Protein AF-A0A834EFK0-F1 (afdb_monomer_lite)

Radius of gyration: 33.63 Å; chains: 1; bounding box: 98×94×103 Å

InterPro domains:
  IPR022735 bMERB domain [PF12130] (159-287)
  IPR022735 bMERB domain [PS51848] (146-293)
  IPR022735 bMERB domain [SM01203] (153-289)

Foldseek 3Di:
DDDDDDDDDDDDDDPDDDDDDDDDPPDDPPPDDPVRVVVVVPPPPPPPPPDDDQPDPPPVLLVVLVVVVVVLPVPDDDDPPPPPPVVVVVVVVVVPDDDDDDPDPPPDPDPDDDPLVLVLLVLVQVVVVVNVSPVCSNVSNVVVVVVVVVVLVVLLVVLVVLLVVLVVVLVVLVVVLVVLVVVCVVPVVDDPVVVVVSVVVVVVSVVVNVVSVVVNVVSVLVVLVSVLVVLLSVLSSLLSVLVSDDPVPDDPVSVVVNVVSVVVNVVSVVVNVVSVVVVVVVVVVCVVVPPDD

Sequence (293 aa):
MNMPSSPLTPTAPLEGASPIPVPKPARQLIRLSSPERQRLSSLNLTPDSETEPPPKPPRSCSALARQALEASFVGWGVPTQSSEVLMAMEKEEERGSSSSSEEEEEEEEDVALDSDMEQALLTWAKKSGTMDKYPTWKRTLLRHAREAEMKRFCKAQAIQRRLNEIEAALRELEAEGMKLELALRNQSSSPEQQKALWLEQLLHLVQKKNSLVAEEAELNITVQELSLQEKQLQLDQELRSYMNRSETQKTVADQQAEDQILRELVNVVNQRDALIRFQEERRLSELASGPGA

Secondary structure (DSSP, 8-state):
-----------------PPP-----S-------HHHHHHHHH---PPPTT-PPPPPPPHHHHHHHHHHHHTTTTTS------TTTHHHHHHHHTTT---------------PPPHHHHHHHHHHHHHTSSGGG-THHHHHHHHHHHHHHHHHHHHHHHHHHHHHHHHHHHHHHHHHHHHHHHHHHHTTT--HHHHHHHHHHHHHHHHHHHHHHHHHHHHHHHHHHHHHHHHHHHHHHHHHHHHTS-GGG--HHHHHHHHHHHHHHHHHHHHHHHHHHHHHHHHHHHHHTSS--

Organism: NCBI:txid89673

pLDDT: mean 72.42, std 22.35, range [26.44, 98.62]

Structure (mmCIF, N/CA/C/O backbone):
data_AF-A0A834EFK0-F1
#
_entry.id   AF-A0A834EFK0-F1
#
loop_
_atom_site.group_PDB
_atom_site.id
_atom_site.type_symbol
_atom_site.label_atom_id
_atom_site.label_alt_id
_atom_site.label_comp_id
_atom_site.label_asym_id
_atom_site.label_entity_id
_atom_site.label_seq_id
_atom_site.pdbx_PDB_ins_code
_atom_site.Cartn_x
_atom_site.Cartn_y
_atom_site.Cartn_z
_atom_site.occupancy
_atom_site.B_iso_or_equiv
_atom_site.auth_seq_id
_atom_site.auth_comp_id
_atom_site.auth_asym_id
_atom_site.auth_atom_id
_atom_site.pdbx_PDB_model_num
ATOM 1 N N . MET A 1 1 ? 63.037 68.083 4.096 1.00 42.16 1 MET A N 1
ATOM 2 C CA . MET A 1 1 ? 62.625 67.530 5.402 1.00 42.16 1 MET A CA 1
ATOM 3 C C . MET A 1 1 ? 62.899 66.041 5.347 1.00 42.16 1 MET A C 1
ATOM 5 O O . MET A 1 1 ? 62.401 65.381 4.444 1.00 42.16 1 MET A O 1
ATOM 9 N N . ASN A 1 2 ? 63.812 65.585 6.202 1.00 38.81 2 ASN A N 1
ATOM 10 C CA . ASN A 1 2 ? 64.369 64.235 6.211 1.00 38.81 2 ASN A CA 1
ATOM 11 C C . ASN A 1 2 ? 63.325 63.196 6.629 1.00 38.81 2 ASN A C 1
ATOM 13 O O . ASN A 1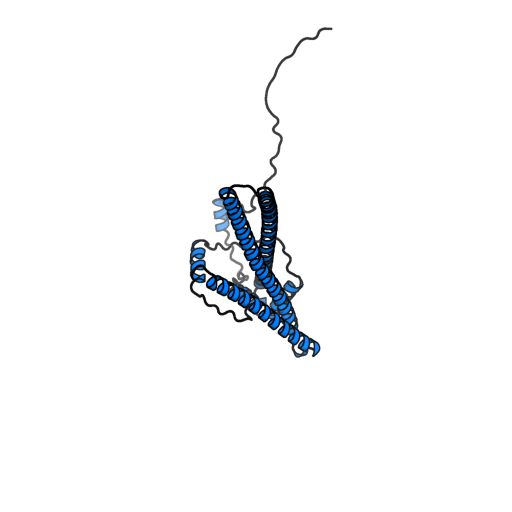 2 ? 62.571 63.432 7.567 1.00 38.81 2 ASN A O 1
ATOM 17 N N . MET A 1 3 ? 63.373 62.029 5.995 1.00 49.38 3 MET A N 1
ATOM 18 C CA . MET A 1 3 ? 62.860 60.777 6.547 1.00 49.38 3 MET A CA 1
ATOM 19 C C . MET A 1 3 ? 64.041 59.830 6.751 1.00 49.38 3 MET A C 1
ATOM 21 O O . MET A 1 3 ? 64.907 59.755 5.875 1.00 49.38 3 MET A O 1
ATOM 25 N N . PRO A 1 4 ? 64.057 59.084 7.864 1.00 52.78 4 PRO A N 1
ATOM 26 C CA . PRO A 1 4 ? 64.696 57.779 7.884 1.00 52.78 4 PRO A CA 1
ATOM 27 C C . PRO A 1 4 ? 63.801 56.673 8.478 1.00 52.78 4 PRO A C 1
ATOM 29 O O . PRO A 1 4 ? 63.155 56.838 9.506 1.00 52.78 4 PRO A O 1
ATOM 32 N N . SER A 1 5 ? 63.812 55.558 7.748 1.00 36.84 5 SER A N 1
ATOM 33 C CA . SER A 1 5 ? 63.834 54.129 8.099 1.00 36.84 5 SER A CA 1
ATOM 34 C C . SER A 1 5 ? 63.429 53.596 9.493 1.00 36.84 5 SER A C 1
ATOM 36 O O . SER A 1 5 ? 63.916 54.037 10.528 1.00 36.84 5 SER A O 1
ATOM 38 N N . SER A 1 6 ? 62.645 52.507 9.416 1.00 40.41 6 SER A N 1
ATOM 39 C CA . SER A 1 6 ? 62.357 51.347 10.307 1.00 40.41 6 SER A CA 1
ATOM 40 C C . SER A 1 6 ? 63.549 50.839 11.170 1.00 40.41 6 SER A C 1
ATOM 42 O O . SER A 1 6 ? 64.668 51.203 10.801 1.00 40.41 6 SER A O 1
ATOM 44 N N . PRO A 1 7 ? 63.426 49.940 12.207 1.00 50.84 7 PRO A N 1
ATOM 45 C CA . PRO A 1 7 ? 62.711 48.629 12.167 1.00 50.84 7 PRO A CA 1
ATOM 46 C C . PRO A 1 7 ? 62.194 47.996 13.508 1.00 50.84 7 PRO A C 1
ATOM 48 O O . PRO A 1 7 ? 62.485 48.482 14.594 1.00 50.84 7 PRO A O 1
ATOM 51 N N . LEU A 1 8 ? 61.473 46.857 13.397 1.00 33.44 8 LEU A N 1
ATOM 52 C CA . LEU A 1 8 ? 61.591 45.573 14.153 1.00 33.44 8 LEU A CA 1
ATOM 53 C C . LEU A 1 8 ? 60.248 44.888 14.529 1.00 33.44 8 LEU A C 1
ATOM 55 O O . LEU A 1 8 ? 59.447 45.385 15.312 1.00 33.44 8 LEU A O 1
ATOM 59 N N . THR A 1 9 ? 60.074 43.695 13.951 1.00 36.75 9 THR A N 1
ATOM 60 C CA . THR A 1 9 ? 59.252 42.509 14.308 1.00 36.75 9 THR A CA 1
ATOM 61 C C . THR A 1 9 ? 59.705 41.875 15.656 1.00 36.75 9 THR A C 1
ATOM 63 O O . THR A 1 9 ? 60.735 42.331 16.153 1.00 36.75 9 THR A O 1
ATOM 66 N N . PRO A 1 10 ? 59.113 40.784 16.232 1.00 43.38 10 PRO A N 1
ATOM 67 C CA . PRO A 1 10 ? 57.992 39.917 15.801 1.00 43.38 10 PRO A CA 1
ATOM 68 C C . PRO A 1 10 ? 57.028 39.438 16.942 1.00 43.38 10 PRO A C 1
ATOM 70 O O . PRO A 1 10 ? 57.224 39.723 18.118 1.00 43.38 10 PRO A O 1
ATOM 73 N N . THR A 1 11 ? 56.060 38.587 16.564 1.00 29.73 11 THR A N 1
ATOM 74 C CA . THR A 1 11 ? 55.589 37.401 17.327 1.00 29.73 11 THR A CA 1
ATOM 75 C C . THR A 1 11 ? 54.204 37.436 18.002 1.00 29.73 11 THR A C 1
ATOM 77 O O . THR A 1 11 ? 53.990 38.066 19.029 1.00 29.73 11 THR A O 1
ATOM 80 N N . ALA A 1 12 ? 53.368 36.543 17.453 1.00 38.62 12 ALA A N 1
ATOM 81 C CA . ALA A 1 12 ? 52.316 35.706 18.046 1.00 38.62 12 ALA A CA 1
ATOM 82 C C . ALA A 1 12 ? 50.830 36.115 17.916 1.00 38.62 12 ALA A C 1
ATOM 84 O O . ALA A 1 12 ? 50.492 37.296 17.960 1.00 38.62 12 ALA A O 1
ATOM 85 N N . PRO A 1 13 ? 49.945 35.113 17.704 1.00 39.06 13 PRO A N 1
ATOM 86 C CA . PRO A 1 13 ? 48.619 35.281 17.119 1.00 39.06 13 PRO A CA 1
ATOM 87 C C . PRO A 1 13 ? 47.532 35.464 18.184 1.00 39.06 13 PRO A C 1
ATOM 89 O O . PRO A 1 13 ? 47.539 34.808 19.223 1.00 39.06 13 PRO A O 1
ATOM 92 N N . LEU A 1 14 ? 46.548 36.304 17.872 1.00 38.22 14 LEU A N 1
ATOM 93 C CA . LEU A 1 14 ? 45.261 36.345 18.560 1.00 38.22 14 LEU A CA 1
ATOM 94 C C . LEU A 1 14 ? 44.408 35.157 18.089 1.00 38.22 14 LEU A C 1
ATOM 96 O O . LEU A 1 14 ? 43.702 35.259 17.089 1.00 38.22 14 LEU A O 1
ATOM 100 N N . GLU A 1 15 ? 44.462 34.037 18.809 1.00 37.03 15 GLU A N 1
ATOM 101 C CA . GLU A 1 15 ? 43.364 33.065 18.800 1.00 37.03 15 GLU A CA 1
ATOM 102 C C . GLU A 1 15 ? 42.279 33.550 19.764 1.00 37.03 15 GLU A C 1
ATOM 104 O O . GLU A 1 15 ? 42.350 33.378 20.979 1.00 37.03 15 GLU A O 1
ATOM 109 N N . GLY A 1 16 ? 41.272 34.206 19.197 1.00 39.97 16 GLY A N 1
ATOM 110 C CA . GLY A 1 16 ? 39.998 34.474 19.842 1.00 39.97 16 GLY A CA 1
ATOM 111 C C . GLY A 1 16 ? 38.902 33.772 19.057 1.00 39.97 16 GLY A C 1
ATOM 112 O O . GLY A 1 16 ? 38.380 34.334 18.101 1.00 39.97 16 GLY A O 1
ATOM 113 N N . ALA A 1 17 ? 38.557 32.552 19.455 1.00 36.62 17 ALA A N 1
ATOM 114 C CA . ALA A 1 17 ? 37.297 31.919 19.086 1.00 36.62 17 ALA A CA 1
ATOM 115 C C . ALA A 1 17 ? 36.937 30.888 20.159 1.00 36.62 17 ALA A C 1
ATOM 117 O O . ALA A 1 17 ? 37.474 29.784 20.212 1.00 36.62 17 ALA A O 1
ATOM 118 N N . SER A 1 18 ? 36.043 31.293 21.055 1.00 43.19 18 SER A N 1
ATOM 119 C CA . SER A 1 18 ? 35.401 30.439 22.048 1.00 43.19 18 SER A CA 1
ATOM 120 C C . SER A 1 18 ? 34.777 29.200 21.387 1.00 43.19 18 SER A C 1
ATOM 122 O O . SER A 1 18 ? 33.991 29.362 20.450 1.00 43.19 18 SER A O 1
ATOM 124 N N . PRO A 1 19 ? 35.034 27.974 21.876 1.00 43.16 19 PRO A N 1
ATOM 125 C CA . PRO A 1 19 ? 34.265 26.815 21.457 1.00 43.16 19 PRO A CA 1
ATOM 126 C C . PRO A 1 19 ? 32.870 26.874 22.086 1.00 43.16 19 PRO A C 1
ATOM 128 O O . PRO A 1 19 ? 32.713 26.990 23.303 1.00 43.16 19 PRO A O 1
ATOM 131 N N . ILE A 1 20 ? 31.863 26.784 21.225 1.00 45.47 20 ILE A N 1
ATOM 132 C CA . ILE A 1 20 ? 30.452 26.559 21.543 1.00 45.47 20 ILE A CA 1
ATOM 133 C C . ILE A 1 20 ? 30.342 25.358 22.508 1.00 45.47 20 ILE A C 1
ATOM 135 O O . ILE A 1 20 ? 30.935 24.313 22.22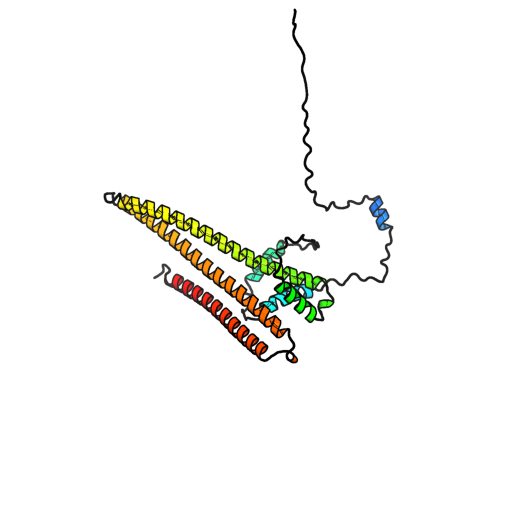3 1.00 45.47 20 ILE A O 1
ATOM 139 N N . PRO A 1 21 ? 29.616 25.449 23.642 1.00 43.06 21 PRO A N 1
ATOM 140 C CA . PRO A 1 21 ? 29.449 24.307 24.530 1.00 43.06 21 PRO A CA 1
ATOM 141 C C . PRO A 1 21 ? 28.550 23.268 23.854 1.00 43.06 21 PRO A C 1
ATOM 143 O O . PRO A 1 21 ? 27.357 23.489 23.666 1.00 43.06 21 PRO A O 1
ATOM 146 N N . VAL A 1 22 ? 29.129 22.124 23.503 1.00 47.50 22 VAL A N 1
ATOM 147 C CA . VAL A 1 22 ? 28.384 20.910 23.153 1.00 47.50 22 VAL A CA 1
ATOM 148 C C . VAL A 1 22 ? 27.582 20.481 24.395 1.00 47.50 22 VAL A C 1
ATOM 150 O O . VAL A 1 22 ? 28.174 20.436 25.484 1.00 47.50 22 VAL A O 1
ATOM 153 N N . PRO A 1 23 ? 26.273 20.177 24.296 1.00 47.94 23 PRO A N 1
ATOM 154 C CA . PRO A 1 23 ? 25.509 19.674 25.432 1.00 47.94 23 PRO A CA 1
ATOM 155 C C . PRO A 1 23 ? 26.114 18.337 25.871 1.00 47.94 23 PRO A C 1
ATOM 157 O O . PRO A 1 23 ? 26.105 17.350 25.138 1.00 47.94 23 PRO A O 1
ATOM 160 N N . LYS A 1 24 ? 26.725 18.322 27.059 1.00 55.16 24 LYS A N 1
ATOM 161 C CA . LYS A 1 24 ? 27.245 17.092 27.663 1.00 55.16 24 LYS A CA 1
ATOM 162 C C . LYS A 1 24 ? 26.051 16.232 28.087 1.00 55.16 24 LYS A C 1
ATOM 164 O O . LYS A 1 24 ? 25.105 16.794 28.641 1.00 55.16 24 LYS A O 1
ATOM 169 N N . PRO A 1 25 ? 26.096 14.901 27.905 1.00 47.31 25 PRO A N 1
ATOM 170 C CA . PRO A 1 25 ? 25.049 14.024 28.413 1.00 47.31 25 PRO A CA 1
ATOM 171 C C . PRO A 1 25 ? 24.912 14.250 29.924 1.00 47.31 25 PRO A C 1
ATOM 173 O O . PRO A 1 25 ? 25.898 14.194 30.663 1.00 47.31 25 PRO A O 1
ATOM 176 N N . ALA A 1 26 ? 23.694 14.549 30.378 1.00 54.41 26 ALA A N 1
ATOM 177 C CA . ALA A 1 26 ? 23.369 14.989 31.739 1.00 54.41 26 ALA A CA 1
ATOM 178 C C . ALA A 1 26 ? 23.504 13.888 32.813 1.00 54.41 26 ALA A C 1
ATOM 180 O O . ALA A 1 26 ? 22.918 13.978 33.888 1.00 54.41 26 ALA A O 1
ATOM 181 N N . ARG A 1 27 ? 24.283 12.838 32.549 1.00 60.72 27 ARG A N 1
ATOM 182 C CA . ARG A 1 27 ? 24.484 11.712 33.462 1.00 60.72 27 ARG A CA 1
ATOM 183 C C . ARG A 1 27 ? 25.974 11.499 33.691 1.00 60.72 27 ARG A C 1
ATOM 185 O O . ARG A 1 27 ? 26.595 10.595 33.144 1.00 60.72 27 ARG A O 1
ATOM 192 N N . GLN A 1 28 ? 26.569 12.363 34.511 1.00 65.50 28 GLN A N 1
ATOM 193 C CA . GLN A 1 28 ? 27.853 12.044 35.130 1.00 65.50 28 GLN A CA 1
ATOM 194 C C . GLN A 1 28 ? 27.594 11.067 36.276 1.00 65.50 28 GLN A C 1
ATOM 196 O O . GLN A 1 28 ? 26.825 11.374 37.186 1.00 65.50 28 GLN A O 1
ATOM 201 N N . LEU A 1 29 ? 28.235 9.895 36.244 1.00 58.12 29 LEU A N 1
ATOM 202 C CA . LEU A 1 29 ? 28.231 8.986 37.388 1.00 58.12 29 LEU A CA 1
ATOM 203 C C . LEU A 1 29 ? 28.730 9.750 38.622 1.00 58.12 29 LEU A C 1
ATOM 205 O O . LEU A 1 29 ? 29.868 10.226 38.642 1.00 58.12 29 LEU A O 1
ATOM 209 N N . ILE A 1 30 ? 27.893 9.842 39.657 1.00 72.56 30 ILE A N 1
ATOM 210 C CA . ILE A 1 30 ? 28.277 10.438 40.938 1.00 72.56 30 ILE A CA 1
ATOM 211 C C . ILE A 1 30 ? 29.337 9.529 41.568 1.00 72.56 30 ILE A C 1
ATOM 213 O O . ILE A 1 30 ? 29.042 8.509 42.192 1.00 72.56 30 ILE A O 1
ATOM 217 N N . ARG A 1 31 ? 30.610 9.879 41.377 1.00 80.12 31 ARG A N 1
ATOM 218 C CA . ARG A 1 31 ? 31.733 9.148 41.959 1.00 80.12 31 ARG A CA 1
ATOM 219 C C . ARG A 1 31 ? 31.965 9.640 43.382 1.00 80.12 31 ARG A C 1
ATOM 221 O O . ARG A 1 31 ? 32.755 10.547 43.612 1.00 80.12 31 ARG A O 1
ATOM 228 N N . LEU A 1 32 ? 31.299 9.002 44.337 1.00 77.00 32 LEU A N 1
ATOM 229 C CA . LEU A 1 32 ? 31.475 9.297 45.759 1.00 77.00 32 LEU A CA 1
ATOM 230 C C . LEU A 1 32 ? 32.906 8.971 46.214 1.00 77.00 32 LEU A C 1
ATOM 232 O O . LEU A 1 32 ? 33.435 7.880 45.960 1.00 77.00 32 LEU A O 1
ATOM 236 N N . SER A 1 33 ? 33.544 9.897 46.921 1.00 78.44 33 SER A N 1
ATOM 237 C CA . SER A 1 33 ? 34.837 9.663 47.571 1.00 78.44 33 SER A CA 1
ATOM 238 C C . SER A 1 33 ? 34.705 8.621 48.700 1.00 78.44 33 SER A C 1
ATOM 240 O O . SER A 1 33 ? 33.611 8.366 49.210 1.00 78.44 33 SER A O 1
ATOM 242 N N . SER A 1 34 ? 35.797 7.952 49.091 1.00 79.69 34 SER A N 1
ATOM 243 C CA . SER A 1 34 ? 35.775 6.993 50.214 1.00 79.69 34 SER A CA 1
ATOM 244 C C . SER A 1 34 ? 35.180 7.565 51.517 1.00 79.69 34 SER A C 1
ATOM 246 O O . SER A 1 34 ? 34.348 6.872 52.104 1.00 79.69 34 SER A O 1
ATOM 248 N N . PRO A 1 35 ? 35.471 8.813 51.950 1.00 78.31 35 PRO A N 1
ATOM 249 C CA . PRO A 1 35 ? 34.846 9.379 53.147 1.00 78.31 35 PRO A CA 1
ATOM 250 C C . PRO A 1 35 ? 33.371 9.762 52.954 1.00 78.31 35 PRO A C 1
ATOM 252 O O . PRO A 1 35 ? 32.629 9.828 53.930 1.00 78.31 35 PRO A O 1
ATOM 255 N N . GLU A 1 36 ? 32.907 10.036 51.732 1.00 76.31 36 GLU A N 1
ATOM 256 C CA . GLU A 1 36 ? 31.473 10.236 51.459 1.00 76.31 36 GLU A CA 1
ATOM 257 C C . GLU A 1 36 ? 30.708 8.921 51.525 1.00 76.31 36 GLU A C 1
ATOM 259 O O . GLU A 1 36 ? 29.659 8.864 52.157 1.00 76.31 36 GLU A O 1
ATOM 264 N N . ARG A 1 37 ? 31.266 7.841 50.966 1.00 77.75 37 ARG A N 1
ATOM 265 C CA . ARG A 1 37 ? 30.689 6.497 51.110 1.00 77.75 37 ARG A CA 1
ATOM 266 C C . ARG A 1 37 ? 30.581 6.078 52.568 1.00 77.75 37 ARG A C 1
ATOM 268 O O . ARG A 1 37 ? 29.556 5.538 52.962 1.00 77.75 37 ARG A O 1
ATOM 275 N N . GLN A 1 38 ? 31.599 6.381 53.371 1.00 76.06 38 GLN A N 1
ATOM 276 C CA . GLN A 1 38 ? 31.592 6.066 54.796 1.00 76.06 38 GLN A CA 1
ATOM 277 C C . GLN A 1 38 ? 30.524 6.873 55.554 1.00 76.06 38 GLN A C 1
ATOM 279 O O . GLN A 1 38 ? 29.774 6.306 56.347 1.00 76.06 38 GLN A O 1
ATOM 284 N N . ARG A 1 39 ? 30.376 8.168 55.238 1.00 78.69 39 ARG A N 1
ATOM 285 C CA . ARG A 1 39 ? 29.311 9.020 55.792 1.00 78.69 39 ARG A CA 1
ATOM 286 C C . ARG A 1 39 ? 27.916 8.529 55.406 1.00 78.69 39 ARG A C 1
ATOM 288 O O . ARG A 1 39 ? 27.063 8.406 56.278 1.00 78.69 39 ARG A O 1
ATOM 295 N N . LEU A 1 40 ? 27.702 8.164 54.144 1.00 71.12 40 LEU A N 1
ATOM 296 C CA . LEU A 1 40 ? 26.429 7.605 53.682 1.00 71.12 40 LEU A CA 1
ATOM 297 C C . LEU A 1 40 ? 26.139 6.236 54.310 1.00 71.12 40 LEU A C 1
ATOM 299 O O . LEU A 1 40 ? 25.002 5.973 54.673 1.00 71.12 40 LEU A O 1
ATOM 303 N N . SER A 1 41 ? 27.160 5.400 54.527 1.00 67.94 41 SER A N 1
ATOM 304 C CA . SER A 1 41 ? 26.996 4.111 55.216 1.00 67.94 41 SER A CA 1
ATOM 305 C C . SER A 1 41 ? 26.673 4.244 56.708 1.00 67.94 41 SER A C 1
ATOM 307 O O . SER A 1 41 ? 26.120 3.322 57.296 1.00 67.94 41 SER A O 1
ATOM 309 N N . SER A 1 42 ? 27.005 5.385 57.325 1.00 73.62 42 SER A N 1
ATOM 310 C CA . SER A 1 42 ? 26.653 5.684 58.720 1.00 73.62 42 SER A CA 1
ATOM 311 C C . SER A 1 42 ? 25.263 6.305 58.887 1.00 73.62 42 SER A C 1
ATOM 313 O O . SER A 1 42 ? 24.754 6.368 60.007 1.00 73.62 42 SER A O 1
ATOM 315 N N . LEU A 1 43 ? 24.629 6.743 57.791 1.00 64.25 43 LEU A N 1
ATOM 316 C CA . LEU A 1 43 ? 23.238 7.183 57.803 1.00 64.25 43 LEU A CA 1
ATOM 317 C C . LEU A 1 43 ? 22.338 5.945 57.818 1.00 64.25 43 LEU A C 1
ATOM 319 O O . LEU A 1 43 ? 22.007 5.383 56.778 1.00 64.25 43 LEU A O 1
ATOM 323 N N . ASN A 1 44 ? 21.924 5.525 59.012 1.00 57.53 44 ASN A N 1
ATOM 324 C CA . ASN A 1 44 ? 20.811 4.593 59.157 1.00 57.53 44 ASN A CA 1
ATOM 325 C C . ASN A 1 44 ? 19.518 5.340 58.822 1.00 57.53 44 ASN A C 1
ATOM 327 O O . ASN A 1 44 ? 18.831 5.849 59.704 1.00 57.53 44 ASN A O 1
ATOM 331 N N . LEU A 1 45 ? 19.209 5.437 57.530 1.00 58.12 45 LEU A N 1
ATOM 332 C CA . LEU A 1 45 ? 17.862 5.735 57.066 1.00 58.12 45 LEU A CA 1
ATOM 333 C C . LEU A 1 45 ? 17.028 4.492 57.371 1.00 58.12 45 LEU A C 1
ATOM 335 O O . LEU A 1 45 ? 16.910 3.597 56.539 1.00 58.12 45 LEU A O 1
ATOM 339 N N . THR A 1 46 ? 16.515 4.387 58.596 1.00 47.47 46 THR A N 1
ATOM 340 C CA . THR A 1 46 ? 15.390 3.493 58.866 1.00 47.47 46 THR A CA 1
ATOM 341 C C . THR A 1 46 ? 14.269 3.934 57.932 1.00 47.47 46 THR A C 1
ATOM 343 O O . THR A 1 46 ? 13.845 5.087 58.043 1.00 47.47 46 THR A O 1
ATOM 346 N N . PRO A 1 47 ? 13.826 3.089 56.985 1.00 49.31 47 PRO A N 1
ATOM 347 C CA . PRO A 1 47 ? 12.663 3.410 56.183 1.00 49.31 47 PRO A CA 1
ATOM 348 C C . PRO A 1 47 ? 11.510 3.593 57.161 1.00 49.31 47 PRO A C 1
ATOM 350 O O . PRO A 1 47 ? 11.206 2.680 57.936 1.00 49.31 47 PRO A O 1
ATOM 353 N N . ASP A 1 48 ? 10.927 4.786 57.180 1.00 38.00 48 ASP A N 1
ATOM 354 C CA . ASP A 1 48 ? 9.687 5.018 57.903 1.00 38.00 48 ASP A CA 1
ATOM 355 C C . ASP A 1 48 ? 8.697 3.952 57.423 1.00 38.00 48 ASP A C 1
ATOM 357 O O . ASP A 1 48 ? 8.493 3.769 56.220 1.00 38.00 48 ASP A O 1
ATOM 361 N N . SER A 1 49 ? 8.179 3.154 58.352 1.00 52.28 49 SER A N 1
ATOM 362 C CA . SER A 1 49 ? 7.556 1.853 58.069 1.00 52.28 49 SER A CA 1
ATOM 363 C C . SER A 1 49 ? 6.170 1.947 57.411 1.00 52.28 49 SER A C 1
ATOM 365 O O . SER A 1 49 ? 5.423 0.975 57.424 1.00 52.28 49 SER A O 1
ATOM 367 N N . GLU A 1 50 ? 5.818 3.094 56.826 1.00 51.03 50 GLU A N 1
ATOM 368 C CA . GLU A 1 50 ? 4.476 3.378 56.301 1.00 51.03 50 GLU A CA 1
ATOM 369 C C . GLU A 1 50 ? 4.412 3.718 54.806 1.00 51.03 50 GLU A C 1
ATOM 371 O O . GLU A 1 50 ? 3.362 4.120 54.312 1.00 51.03 50 GLU A O 1
ATOM 376 N N . THR A 1 51 ? 5.474 3.501 54.030 1.00 55.72 51 THR A N 1
ATOM 377 C CA . THR A 1 51 ? 5.354 3.555 52.561 1.00 55.72 51 THR A CA 1
ATOM 378 C C . THR A 1 51 ? 6.006 2.343 51.917 1.00 55.72 51 THR A C 1
ATOM 380 O O . THR A 1 51 ? 7.203 2.318 51.636 1.00 55.72 51 THR A O 1
ATOM 383 N N . GLU A 1 52 ? 5.194 1.307 51.679 1.00 47.16 52 GLU A N 1
ATOM 384 C CA . GLU A 1 52 ? 5.565 0.262 50.729 1.00 47.16 52 GLU A CA 1
ATOM 385 C C . GLU A 1 52 ? 5.873 0.913 49.368 1.00 47.16 52 GLU A C 1
ATOM 387 O O . GLU A 1 52 ? 5.074 1.724 48.884 1.00 47.16 52 GLU A O 1
ATOM 392 N N . PRO A 1 53 ? 7.002 0.571 48.718 1.00 52.38 53 PRO A N 1
ATOM 393 C CA . PRO A 1 53 ? 7.206 0.935 47.324 1.00 52.38 53 PRO A CA 1
ATOM 394 C C . PRO A 1 53 ? 6.042 0.358 46.505 1.00 52.38 53 PRO A C 1
ATOM 396 O O . PRO A 1 53 ? 5.665 -0.795 46.740 1.00 52.38 53 PRO A O 1
ATOM 399 N N . PRO A 1 54 ? 5.459 1.119 45.556 1.00 53.16 54 PRO A N 1
ATOM 400 C CA . PRO A 1 54 ? 4.329 0.632 44.782 1.00 53.16 54 PRO A CA 1
ATOM 401 C C . PRO A 1 54 ? 4.703 -0.714 44.150 1.00 53.16 54 PRO A C 1
ATOM 403 O O . PRO A 1 54 ? 5.808 -0.850 43.607 1.00 53.16 54 PRO A O 1
ATOM 406 N N . PRO A 1 55 ? 3.830 -1.731 44.249 1.00 58.19 55 PRO A N 1
ATOM 407 C CA . PRO A 1 55 ? 4.147 -3.061 43.767 1.00 58.19 55 PRO A CA 1
ATOM 408 C C . PRO A 1 55 ? 4.513 -2.971 42.291 1.00 58.19 55 PRO A C 1
ATOM 410 O O . PRO A 1 55 ? 3.777 -2.378 41.495 1.00 58.19 55 PRO A O 1
ATOM 413 N N . LYS A 1 56 ? 5.663 -3.557 41.928 1.00 54.12 56 LYS A N 1
ATOM 414 C CA . LYS A 1 56 ? 6.086 -3.657 40.529 1.00 54.12 56 LYS A CA 1
ATOM 415 C C . LYS A 1 56 ? 4.904 -4.204 39.728 1.00 54.12 56 LYS A C 1
ATOM 417 O O . LYS A 1 56 ? 4.360 -5.243 40.125 1.00 54.12 56 LYS A O 1
ATOM 422 N N . PRO A 1 57 ? 4.480 -3.527 38.647 1.00 55.47 57 PRO A N 1
ATOM 423 C CA . PRO A 1 57 ? 3.356 -4.008 37.870 1.00 55.47 57 PRO A CA 1
ATOM 424 C C . PRO A 1 57 ? 3.695 -5.427 37.400 1.00 55.47 57 PRO A C 1
ATOM 426 O O . PRO A 1 57 ? 4.812 -5.665 36.923 1.00 55.47 57 PRO A O 1
ATOM 429 N N . PRO A 1 58 ? 2.791 -6.402 37.578 1.00 60.69 58 PRO A N 1
ATOM 430 C CA . PRO A 1 58 ? 3.046 -7.749 37.099 1.00 60.69 58 PRO A CA 1
ATOM 431 C C . PRO A 1 58 ? 3.318 -7.697 35.590 1.00 60.69 58 PRO A C 1
ATOM 433 O O . PRO A 1 58 ? 2.728 -6.883 34.884 1.00 60.69 58 PRO A O 1
ATOM 436 N N . ARG A 1 59 ? 4.153 -8.606 35.062 1.00 60.28 59 ARG A N 1
ATOM 437 C CA . ARG A 1 59 ? 4.323 -8.792 33.600 1.00 60.28 59 ARG A CA 1
ATOM 438 C C . ARG A 1 59 ? 2.979 -8.970 32.871 1.00 60.28 59 ARG A C 1
ATOM 440 O O . ARG A 1 59 ? 2.867 -8.655 31.693 1.00 60.28 59 ARG A O 1
ATOM 447 N N . SER A 1 60 ? 1.950 -9.401 33.605 1.00 60.78 60 SER A N 1
ATOM 448 C CA . SER A 1 60 ? 0.551 -9.397 33.180 1.00 60.78 60 SER A CA 1
ATOM 449 C C . SER A 1 60 ? 0.063 -8.022 32.709 1.00 60.78 60 SER A C 1
ATOM 451 O O . SER A 1 60 ? -0.642 -7.969 31.725 1.00 60.78 60 SER A O 1
ATOM 453 N N . CYS A 1 61 ? 0.460 -6.895 33.306 1.00 56.41 61 CYS A N 1
ATOM 454 C CA . CYS A 1 61 ? -0.018 -5.572 32.886 1.00 56.41 61 CYS A CA 1
ATOM 455 C C . CYS A 1 61 ? 0.461 -5.170 31.486 1.00 56.41 61 CYS A C 1
ATOM 457 O O . CYS A 1 61 ? -0.324 -4.611 30.726 1.00 56.41 61 CYS A O 1
ATOM 459 N N . SER A 1 62 ? 1.715 -5.465 31.121 1.00 64.3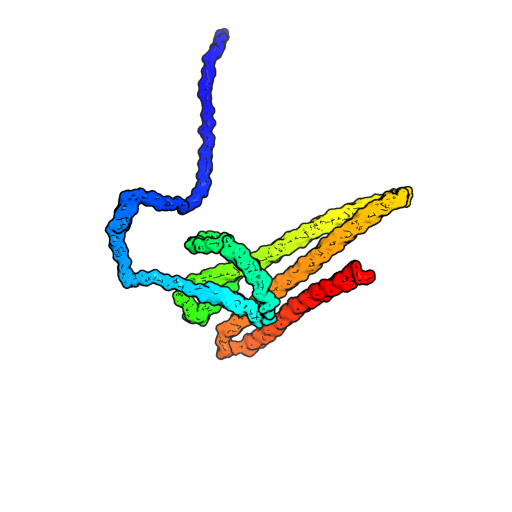8 62 SER A N 1
ATOM 460 C CA . SER A 1 62 ? 2.209 -5.206 29.761 1.00 64.38 62 SER A CA 1
ATOM 461 C C . SER A 1 62 ? 1.640 -6.212 28.764 1.00 64.38 62 SER A C 1
ATOM 463 O O . SER A 1 62 ? 1.232 -5.824 27.675 1.00 64.38 62 SER A O 1
ATOM 465 N N . ALA A 1 63 ? 1.534 -7.485 29.154 1.00 67.31 63 ALA A N 1
ATOM 466 C CA . ALA A 1 63 ? 0.854 -8.499 28.357 1.00 67.31 63 ALA A CA 1
ATOM 467 C C . ALA A 1 63 ? -0.634 -8.174 28.154 1.00 67.31 63 ALA A C 1
ATOM 469 O O . ALA A 1 63 ? -1.150 -8.408 27.076 1.00 67.31 63 ALA A O 1
ATOM 470 N N . LEU A 1 64 ? -1.306 -7.581 29.141 1.00 66.00 64 LEU A N 1
ATOM 471 C CA . LEU A 1 64 ? -2.722 -7.222 29.096 1.00 66.00 64 LEU A CA 1
ATOM 472 C C . LEU A 1 64 ? -2.945 -5.898 28.362 1.00 66.00 64 LEU A C 1
ATOM 474 O O . LEU A 1 64 ? -3.963 -5.751 27.706 1.00 66.00 64 LEU A O 1
ATOM 478 N N . ALA A 1 65 ? -1.984 -4.967 28.386 1.00 64.50 65 ALA A N 1
ATOM 479 C CA . ALA A 1 65 ? -1.981 -3.799 27.502 1.00 64.50 65 ALA A CA 1
ATOM 480 C C . ALA A 1 65 ? -1.775 -4.208 26.034 1.00 64.50 65 ALA A C 1
ATOM 482 O O . ALA A 1 65 ? -2.479 -3.713 25.156 1.00 64.50 65 ALA A O 1
ATOM 483 N N . ARG A 1 66 ? -0.876 -5.169 25.771 1.00 66.12 66 ARG A N 1
ATOM 484 C CA . ARG A 1 66 ? -0.762 -5.804 24.452 1.00 66.12 66 ARG A CA 1
ATOM 485 C C . ARG A 1 66 ? -2.039 -6.535 24.093 1.00 66.12 66 ARG A C 1
ATOM 487 O O . ARG A 1 66 ? -2.594 -6.236 23.058 1.00 66.12 66 ARG A O 1
ATOM 494 N N . GLN A 1 67 ? -2.574 -7.372 24.976 1.00 65.88 67 GLN A N 1
ATOM 495 C CA . GLN A 1 67 ? -3.823 -8.100 24.763 1.00 65.88 67 GLN A CA 1
ATOM 496 C C . GLN A 1 67 ? -5.024 -7.168 24.605 1.00 65.88 67 GLN A C 1
ATOM 498 O O . GLN A 1 67 ? -5.984 -7.542 23.961 1.00 65.88 67 GLN A O 1
ATOM 503 N N . ALA A 1 68 ? -5.011 -5.963 25.162 1.00 61.44 68 ALA A N 1
ATOM 504 C CA . ALA A 1 68 ? -6.062 -4.973 24.968 1.00 61.44 68 ALA A CA 1
ATOM 505 C C . ALA A 1 68 ? -6.067 -4.394 23.555 1.00 61.44 68 ALA A C 1
ATOM 507 O O . ALA A 1 68 ? -7.122 -4.247 22.937 1.00 61.44 68 ALA A O 1
ATOM 508 N N . LEU A 1 69 ? -4.872 -4.079 23.055 1.00 59.75 69 LEU A N 1
ATOM 509 C CA . LEU A 1 69 ? -4.662 -3.589 21.697 1.00 59.75 69 LEU A CA 1
ATOM 510 C C . LEU A 1 69 ? -4.787 -4.712 20.678 1.00 59.75 69 LEU A C 1
ATOM 512 O O . LEU A 1 69 ? -5.407 -4.540 19.636 1.00 59.75 69 LEU A O 1
ATOM 516 N N . GLU A 1 70 ? -4.277 -5.889 21.003 1.00 56.69 70 GLU A N 1
ATOM 517 C CA . GLU A 1 70 ? -4.465 -7.107 20.241 1.00 56.69 70 GLU A CA 1
ATOM 518 C C . GLU A 1 70 ? -5.924 -7.514 20.285 1.00 56.69 70 GLU A C 1
ATOM 520 O O . GLU A 1 70 ? -6.439 -7.788 19.235 1.00 56.69 70 GLU A O 1
ATOM 525 N N . ALA A 1 71 ? -6.678 -7.450 21.381 1.00 53.03 71 ALA A N 1
ATOM 526 C CA . ALA A 1 71 ? -8.138 -7.644 21.364 1.00 53.03 71 ALA A CA 1
ATOM 527 C C . ALA A 1 71 ? -8.876 -6.517 20.615 1.00 53.03 71 ALA A C 1
ATOM 529 O O . ALA A 1 71 ? -10.081 -6.618 20.366 1.00 53.03 71 ALA A O 1
ATOM 530 N N . SER A 1 72 ? -8.171 -5.448 20.229 1.00 49.53 72 SER A N 1
ATOM 531 C CA . SER A 1 72 ? -8.614 -4.528 19.178 1.00 49.53 72 SER A CA 1
ATOM 532 C C . SER A 1 72 ? -8.403 -5.066 17.754 1.00 49.53 72 SER A C 1
ATOM 534 O O . SER A 1 72 ? -9.111 -4.657 16.848 1.00 49.53 72 SER A O 1
ATOM 536 N N . PHE A 1 73 ? -7.530 -6.060 17.582 1.00 36.91 73 PHE A N 1
ATOM 537 C CA . PHE A 1 73 ? -7.103 -6.696 16.330 1.00 36.91 73 PHE A CA 1
ATOM 538 C C . PHE A 1 73 ? -7.493 -8.199 16.157 1.00 36.91 73 PHE A C 1
ATOM 540 O O . PHE A 1 73 ? -7.779 -8.612 15.038 1.00 36.91 73 PHE A O 1
ATOM 547 N N . VAL A 1 74 ? -7.576 -9.036 17.210 1.00 38.91 74 VAL A N 1
ATOM 548 C CA . VAL A 1 74 ? -7.762 -10.512 17.155 1.00 38.91 74 VAL A CA 1
ATOM 549 C C . VAL A 1 74 ? -9.218 -10.957 16.988 1.00 38.91 74 VAL A C 1
ATOM 551 O O . VAL A 1 74 ? -9.516 -12.145 17.072 1.00 38.91 74 VAL A O 1
ATOM 554 N N . GLY A 1 75 ? -10.148 -10.040 16.715 1.00 39.31 75 GLY A N 1
ATOM 555 C CA . GLY A 1 75 ? -11.543 -10.395 16.418 1.00 39.31 75 GLY A CA 1
ATOM 556 C C . GLY A 1 75 ? -11.732 -11.220 15.135 1.00 39.31 75 GLY A C 1
ATOM 557 O O . GLY A 1 75 ? -12.849 -11.629 14.836 1.00 39.31 75 GLY A O 1
ATOM 558 N N . TRP A 1 76 ? -10.662 -11.479 14.379 1.00 39.00 76 TRP A N 1
ATOM 559 C CA . TRP A 1 76 ? -10.716 -12.042 13.034 1.00 39.00 76 TRP A CA 1
ATOM 560 C C . TRP A 1 76 ? -9.689 -13.168 12.907 1.00 39.00 76 TRP A C 1
ATOM 562 O O . TRP A 1 76 ? -8.488 -12.921 12.857 1.00 39.00 76 TRP A O 1
ATOM 572 N N . GLY A 1 77 ? -10.176 -14.412 12.917 1.00 33.22 77 GLY A N 1
ATOM 573 C CA . GLY A 1 77 ? -9.386 -15.643 12.956 1.00 33.22 77 GLY A CA 1
ATOM 574 C C . GLY A 1 77 ? -8.318 -15.766 11.868 1.00 33.22 77 GLY A C 1
ATOM 575 O O . GLY A 1 77 ? -8.568 -16.322 10.804 1.00 33.22 77 GLY A O 1
ATOM 576 N N . VAL A 1 78 ? -7.097 -15.349 12.196 1.00 31.86 78 VAL A N 1
ATOM 577 C CA . VAL A 1 78 ? -5.868 -15.815 11.551 1.00 31.86 78 VAL A CA 1
ATOM 578 C C . VAL A 1 78 ? -5.399 -17.056 12.320 1.00 31.86 78 VAL A C 1
ATOM 580 O O . VAL A 1 78 ? -5.120 -16.947 13.516 1.00 31.86 78 VAL A O 1
ATOM 583 N N . PRO A 1 79 ? -5.315 -18.248 11.701 1.00 30.34 79 PRO A N 1
ATOM 584 C CA . PRO A 1 79 ? -4.664 -19.388 12.326 1.00 30.34 79 PRO A CA 1
ATOM 585 C C . PRO A 1 79 ? -3.180 -19.090 12.549 1.00 30.34 79 PRO A C 1
ATOM 587 O O . PRO A 1 79 ? -2.416 -18.918 11.601 1.00 30.34 79 PRO A O 1
ATOM 590 N N . THR A 1 80 ? -2.753 -19.077 13.809 1.00 40.00 80 THR A N 1
ATOM 591 C CA . THR A 1 80 ? -1.340 -19.116 14.191 1.00 40.00 80 THR A CA 1
ATOM 592 C C . THR A 1 80 ? -0.768 -20.502 13.870 1.00 40.00 80 THR A C 1
ATOM 594 O O . THR A 1 80 ? -0.657 -21.364 14.735 1.00 40.00 80 THR A O 1
ATOM 597 N N . GLN A 1 81 ? -0.433 -20.754 12.607 1.00 34.50 81 GLN A N 1
ATOM 598 C CA . GLN A 1 81 ? 0.519 -21.791 12.201 1.00 34.50 81 GLN A CA 1
ATOM 599 C C . GLN A 1 81 ? 1.455 -21.130 11.187 1.00 34.50 81 GLN A C 1
ATOM 601 O O . GLN A 1 81 ? 1.078 -20.892 10.051 1.00 34.50 81 GLN A O 1
ATOM 606 N N . SER A 1 82 ? 2.629 -20.661 11.596 1.00 33.75 82 SER A N 1
ATOM 607 C CA . SER A 1 82 ? 3.803 -21.519 11.744 1.00 33.75 82 SER A CA 1
ATOM 608 C C . SER A 1 82 ? 4.549 -21.261 13.059 1.00 33.75 82 SER A C 1
ATOM 610 O O . SER A 1 82 ? 5.289 -20.288 13.205 1.00 33.75 82 SER A O 1
ATOM 612 N N . SER A 1 83 ? 4.374 -22.193 13.994 1.00 48.94 83 SER A N 1
ATOM 613 C CA . SER A 1 83 ? 4.930 -22.208 15.353 1.00 48.94 83 SER A CA 1
ATOM 614 C C . SER A 1 83 ? 6.418 -22.598 15.437 1.00 48.94 83 SER A C 1
ATOM 616 O O . SER A 1 83 ? 6.927 -22.780 16.538 1.00 48.94 83 SER A O 1
ATOM 618 N N . GLU A 1 84 ? 7.139 -22.735 14.321 1.00 30.42 84 GLU A N 1
ATOM 619 C CA . GLU A 1 84 ? 8.527 -23.243 14.346 1.00 30.42 84 GLU A CA 1
ATOM 620 C C . GLU A 1 84 ? 9.553 -22.301 13.697 1.00 30.42 84 GLU A C 1
ATOM 622 O O . GLU A 1 84 ? 10.716 -22.315 14.091 1.00 30.42 84 GLU A O 1
ATOM 627 N N . VAL A 1 85 ? 9.143 -21.408 12.786 1.00 31.14 85 VAL A N 1
ATOM 628 C CA . VAL A 1 85 ? 10.073 -20.480 12.106 1.00 31.14 85 VAL A CA 1
ATOM 629 C C . VAL A 1 85 ? 10.242 -19.161 12.874 1.00 31.14 85 VAL A C 1
ATOM 631 O O . VAL A 1 85 ? 11.354 -18.647 12.959 1.00 31.14 85 VAL A O 1
ATOM 634 N N . LEU A 1 86 ? 9.187 -18.651 13.525 1.00 33.22 86 LEU A N 1
ATOM 635 C CA . LEU A 1 86 ? 9.274 -17.434 14.353 1.00 33.22 86 LEU A CA 1
ATOM 636 C C . LEU A 1 86 ? 10.079 -17.648 15.644 1.00 33.22 86 LEU A C 1
ATOM 638 O O . LEU A 1 86 ? 10.849 -16.774 16.033 1.00 33.22 86 LEU A O 1
ATOM 642 N N . MET A 1 87 ? 9.995 -18.838 16.252 1.00 30.02 87 MET A N 1
ATOM 643 C CA . MET A 1 87 ? 10.799 -19.154 17.440 1.00 30.02 87 MET A CA 1
ATOM 644 C C . MET A 1 87 ? 12.304 -19.209 17.144 1.00 30.02 87 MET A C 1
ATOM 646 O O . MET A 1 87 ? 13.104 -18.979 18.046 1.00 30.02 87 MET A O 1
ATOM 650 N N . ALA A 1 88 ? 12.715 -19.517 15.908 1.00 34.69 88 ALA A N 1
ATOM 651 C CA . ALA A 1 88 ? 14.132 -19.543 15.540 1.00 34.69 88 ALA A CA 1
ATOM 652 C C . ALA A 1 88 ? 14.729 -18.129 15.428 1.00 34.69 88 ALA A C 1
ATOM 654 O O . ALA A 1 88 ? 15.899 -17.939 15.749 1.00 34.69 88 ALA A O 1
ATOM 655 N N . MET A 1 89 ? 13.916 -17.141 15.044 1.00 35.09 89 MET A N 1
ATOM 656 C CA . MET A 1 89 ? 14.330 -15.741 14.920 1.00 35.09 89 MET A CA 1
ATOM 657 C C . MET A 1 89 ? 14.369 -15.038 16.288 1.00 35.09 89 MET A C 1
ATOM 659 O O . MET A 1 89 ? 15.311 -14.305 16.574 1.00 35.09 89 MET A O 1
ATOM 663 N N . GLU A 1 90 ? 13.438 -15.368 17.191 1.00 41.75 90 GLU A N 1
ATOM 664 C CA . GLU A 1 90 ? 13.465 -14.891 18.585 1.00 41.75 90 GLU A CA 1
ATOM 665 C C . GLU A 1 90 ? 14.656 -15.462 19.385 1.00 41.75 90 GLU A C 1
ATOM 667 O O . GLU A 1 90 ? 15.208 -14.789 20.257 1.00 41.75 90 GLU A O 1
ATOM 672 N N . LYS A 1 91 ? 15.114 -16.686 19.072 1.00 37.62 91 LYS A N 1
ATOM 673 C CA . LYS A 1 91 ? 16.247 -17.324 19.773 1.00 37.62 91 LYS A CA 1
ATOM 674 C C . LYS A 1 91 ? 17.618 -16.758 19.389 1.00 37.62 91 LYS A C 1
ATOM 676 O O . LYS A 1 91 ? 18.561 -16.888 20.171 1.00 37.62 91 LYS A O 1
ATOM 681 N N . GLU A 1 92 ? 17.736 -16.157 18.207 1.00 32.72 92 GLU A N 1
ATOM 682 C CA . GLU A 1 92 ? 18.944 -15.443 17.771 1.00 32.72 92 GLU A CA 1
ATOM 683 C C . GLU A 1 92 ? 18.993 -14.021 18.366 1.00 32.72 92 GLU A C 1
ATOM 685 O O . GLU A 1 92 ? 20.066 -13.576 18.776 1.00 32.72 92 GLU A O 1
ATOM 690 N N . GLU A 1 93 ? 17.847 -13.345 18.540 1.00 38.50 93 GLU A N 1
ATOM 691 C CA . GLU A 1 93 ? 17.786 -12.030 19.207 1.00 38.50 93 GLU A CA 1
ATOM 692 C C . GLU A 1 93 ? 17.972 -12.107 20.738 1.00 38.50 93 GLU A C 1
ATOM 694 O O . GLU A 1 93 ? 18.586 -11.215 21.332 1.00 38.50 93 GLU A O 1
ATOM 699 N N . GLU A 1 94 ? 17.571 -13.202 21.402 1.00 35.75 94 GLU A N 1
ATOM 700 C CA . GLU A 1 94 ? 17.789 -13.373 22.853 1.00 35.75 94 GLU A CA 1
ATOM 701 C C . GLU A 1 94 ? 19.264 -13.552 23.267 1.00 35.75 94 GLU A C 1
ATOM 703 O O . GLU A 1 94 ? 19.591 -13.429 24.450 1.00 35.75 94 GLU A O 1
ATOM 708 N N . ARG A 1 95 ? 20.196 -13.789 22.331 1.00 35.09 95 ARG A N 1
ATOM 709 C CA . ARG A 1 95 ? 21.639 -13.776 22.647 1.00 35.09 95 ARG A CA 1
ATOM 710 C C . ARG A 1 95 ? 22.278 -12.386 22.584 1.00 35.09 95 ARG A C 1
ATOM 712 O O . ARG A 1 95 ? 23.429 -12.257 23.001 1.00 35.09 95 ARG A O 1
ATOM 719 N N . GLY A 1 96 ? 21.556 -11.365 22.116 1.00 34.69 96 GLY A N 1
ATOM 720 C CA . GLY A 1 96 ? 22.074 -10.004 21.939 1.00 34.69 96 GLY A CA 1
ATOM 721 C C . GLY A 1 96 ? 21.560 -8.952 22.926 1.00 34.69 96 GLY A C 1
ATOM 722 O O . GLY A 1 96 ? 22.194 -7.910 23.070 1.00 34.69 96 GLY A O 1
ATOM 723 N N . SER A 1 97 ? 20.457 -9.191 23.637 1.00 36.44 97 SER A N 1
ATOM 724 C CA . SER A 1 97 ? 19.827 -8.147 24.459 1.00 36.44 97 SER A CA 1
ATOM 725 C C . SER A 1 97 ? 19.682 -8.562 25.917 1.00 36.44 97 SER A C 1
ATOM 727 O O . SER A 1 97 ? 18.616 -8.924 26.408 1.00 36.44 97 SER A O 1
ATOM 729 N N . SER A 1 98 ? 20.784 -8.446 26.654 1.00 26.44 98 SER A N 1
ATOM 730 C CA . SER A 1 98 ? 20.748 -8.346 28.110 1.00 26.44 98 SER A CA 1
ATOM 731 C C . SER A 1 98 ? 19.997 -7.073 28.518 1.00 26.44 98 SER A C 1
ATOM 733 O O . SER A 1 98 ? 20.542 -5.973 28.491 1.00 26.44 98 SER A O 1
ATOM 735 N N . SER A 1 99 ? 18.731 -7.262 28.886 1.00 39.88 99 SER A N 1
ATOM 736 C CA . SER A 1 99 ? 17.833 -6.302 29.529 1.00 39.88 99 SER A CA 1
ATOM 737 C C . SER A 1 99 ? 18.499 -5.608 30.728 1.00 39.88 99 SER A C 1
ATOM 739 O O . SER A 1 99 ? 18.564 -6.184 31.816 1.00 39.88 99 SER A O 1
ATOM 741 N N . SER A 1 100 ? 18.913 -4.351 30.557 1.00 29.22 100 SER A N 1
ATOM 742 C CA . SER A 1 100 ? 19.099 -3.401 31.659 1.00 29.22 100 SER A CA 1
ATOM 743 C C . SER A 1 100 ? 17.854 -2.523 31.725 1.00 29.22 100 SER A C 1
ATOM 745 O O . SER A 1 100 ? 17.559 -1.791 30.785 1.00 29.22 100 SER A O 1
ATOM 747 N N . SER A 1 101 ? 17.077 -2.658 32.802 1.00 41.34 101 SER A N 1
ATOM 748 C CA . SER A 1 101 ? 15.956 -1.766 33.094 1.00 41.34 101 SER A CA 1
ATOM 749 C C . SER A 1 101 ? 16.489 -0.371 33.388 1.00 41.34 101 SER A C 1
ATOM 751 O O . SER A 1 101 ? 16.893 -0.092 34.515 1.00 41.34 101 SER A O 1
ATOM 753 N N . GLU A 1 102 ? 16.447 0.500 32.393 1.00 31.05 102 GLU A N 1
ATOM 754 C CA . GLU A 1 102 ? 16.523 1.936 32.602 1.00 31.05 102 GLU A CA 1
ATOM 755 C C . GLU A 1 102 ? 15.165 2.519 32.219 1.00 31.05 102 GLU A C 1
ATOM 757 O O . GLU A 1 102 ? 14.650 2.298 31.124 1.00 31.05 102 GLU A O 1
ATOM 762 N N . GLU A 1 103 ? 14.527 3.181 33.183 1.00 36.00 103 GLU A N 1
ATOM 763 C CA . GLU A 1 103 ? 13.406 4.060 32.888 1.00 36.00 103 GLU A CA 1
ATOM 764 C C . GLU A 1 103 ? 13.972 5.246 32.111 1.00 36.00 103 GLU A C 1
ATOM 766 O O . GLU A 1 103 ? 14.532 6.183 32.686 1.00 36.00 103 GLU A O 1
ATOM 771 N N . GLU A 1 104 ? 13.901 5.154 30.788 1.00 32.12 104 GLU A N 1
ATOM 772 C CA . GLU A 1 104 ? 14.122 6.296 29.920 1.00 32.12 104 GLU A CA 1
ATOM 773 C C . GLU A 1 104 ? 12.856 7.156 29.949 1.00 32.12 104 GLU A C 1
ATOM 775 O O . GLU A 1 104 ? 11.760 6.734 29.563 1.00 32.12 104 GLU A O 1
ATOM 780 N N . GLU A 1 105 ? 12.999 8.370 30.480 1.00 38.31 105 GLU A N 1
ATOM 781 C CA . GLU A 1 105 ? 12.153 9.482 30.068 1.00 38.31 105 GLU A CA 1
ATOM 782 C C . GLU A 1 105 ? 12.533 9.783 28.620 1.00 38.31 105 GLU A C 1
ATOM 784 O O . GLU A 1 105 ? 13.436 10.573 28.354 1.00 38.31 105 GLU A O 1
ATOM 789 N N . GLU A 1 106 ? 11.908 9.067 27.688 1.00 38.91 106 GLU A N 1
ATOM 790 C CA . GLU A 1 106 ? 11.951 9.459 26.288 1.00 38.91 106 GLU A CA 1
ATOM 791 C C . GLU A 1 106 ? 11.218 10.795 26.175 1.00 38.91 106 GLU A C 1
ATOM 793 O O . GLU A 1 106 ? 10.026 10.893 26.484 1.00 38.91 106 GLU A O 1
ATOM 798 N N . GLU A 1 107 ? 11.952 11.841 25.793 1.00 38.91 107 GLU A N 1
ATOM 799 C CA . GLU A 1 107 ? 11.335 13.049 25.268 1.00 38.91 107 GLU A CA 1
ATOM 800 C C . GLU A 1 107 ? 10.530 12.629 24.037 1.00 38.91 107 GLU A C 1
ATOM 802 O O . GLU A 1 107 ? 11.088 12.213 23.022 1.00 38.91 107 GLU A O 1
ATOM 807 N N . GLU A 1 108 ? 9.205 12.645 24.181 1.00 46.78 108 GLU A N 1
ATOM 808 C CA . GLU A 1 108 ? 8.275 12.254 23.133 1.00 46.78 108 GLU A CA 1
ATOM 809 C C . GLU A 1 108 ? 8.439 13.209 21.947 1.00 46.78 108 GLU A C 1
ATOM 811 O O . GLU A 1 108 ? 8.024 14.368 21.999 1.00 46.78 108 GLU A O 1
ATOM 816 N N . GLU A 1 109 ? 9.041 12.728 20.860 1.00 41.22 109 GLU A N 1
ATOM 817 C CA . GLU A 1 109 ? 8.828 13.332 19.551 1.00 41.22 109 GLU A CA 1
ATOM 818 C C . GLU A 1 109 ? 7.353 13.066 19.195 1.00 41.22 109 GLU A C 1
ATOM 820 O O . GLU A 1 109 ? 6.966 11.970 18.786 1.00 41.22 109 GLU A O 1
ATOM 825 N N . ASP A 1 110 ? 6.508 14.047 19.517 1.00 46.34 110 ASP A N 1
ATOM 826 C CA . ASP A 1 110 ? 5.049 13.947 19.569 1.00 46.34 110 ASP A CA 1
ATOM 827 C C . ASP A 1 110 ? 4.450 13.824 18.161 1.00 46.34 110 ASP A C 1
ATOM 829 O O . ASP A 1 110 ? 4.043 14.803 17.530 1.00 46.34 110 ASP A O 1
ATOM 833 N N . VAL A 1 111 ? 4.386 12.598 17.639 1.00 53.94 111 VAL A N 1
ATOM 834 C CA . VAL A 1 111 ? 3.338 12.267 16.671 1.00 53.94 111 VAL A CA 1
ATOM 835 C C . VAL A 1 111 ? 2.052 12.156 17.470 1.00 53.94 111 VAL A C 1
ATOM 837 O O . VAL A 1 111 ? 1.767 11.125 18.085 1.00 53.94 111 VAL A O 1
ATOM 840 N N . ALA A 1 112 ? 1.327 13.272 17.499 1.00 58.53 112 ALA A N 1
ATOM 841 C CA . ALA A 1 112 ? 0.050 13.383 18.173 1.00 58.53 112 ALA A CA 1
ATOM 842 C C . ALA A 1 112 ? -0.882 12.277 17.665 1.00 58.53 112 ALA A C 1
ATOM 844 O O . ALA A 1 112 ? -1.209 12.233 16.478 1.00 58.53 112 ALA A O 1
ATOM 845 N N . LEU A 1 113 ? -1.290 11.388 18.576 1.00 64.31 113 LEU A N 1
ATOM 846 C CA . LEU A 1 113 ? -2.385 10.457 18.318 1.00 64.31 113 LEU A CA 1
ATOM 847 C C . LEU A 1 113 ? -3.619 11.254 17.913 1.00 64.31 113 LEU A C 1
ATOM 849 O O . LEU A 1 113 ? -3.862 12.342 18.444 1.00 64.31 113 LEU A O 1
ATOM 853 N N . ASP A 1 114 ? -4.446 10.669 17.053 1.00 69.25 114 ASP A N 1
ATOM 854 C CA . ASP A 1 114 ? -5.779 11.209 16.827 1.00 69.25 114 ASP A CA 1
ATOM 855 C C . ASP A 1 114 ? -6.525 11.347 18.170 1.00 69.25 114 ASP A C 1
ATOM 857 O O . ASP A 1 114 ? -6.598 10.402 18.969 1.00 69.25 114 ASP A O 1
ATOM 861 N N . SER A 1 115 ? -7.049 12.547 18.441 1.00 72.94 115 SER A N 1
ATOM 862 C CA . SER A 1 115 ? -7.649 12.902 19.734 1.00 72.94 115 SER A CA 1
ATOM 863 C C . SER A 1 115 ? -8.808 11.965 20.078 1.00 72.94 115 SER A C 1
ATOM 865 O O . SER A 1 115 ? -8.981 11.571 21.235 1.00 72.94 115 SER A O 1
ATOM 867 N N . ASP A 1 116 ? -9.546 11.527 19.059 1.00 69.06 116 ASP A N 1
ATOM 868 C CA . ASP A 1 116 ? -10.661 10.597 19.195 1.00 69.06 116 ASP A CA 1
ATOM 869 C C . ASP A 1 116 ? -10.190 9.190 19.605 1.00 69.06 116 ASP A C 1
ATOM 871 O O . ASP A 1 116 ? -10.808 8.541 20.459 1.00 69.06 116 ASP A O 1
ATOM 875 N N . MET A 1 117 ? -9.040 8.740 19.089 1.00 68.44 117 MET A N 1
ATOM 876 C CA . MET A 1 117 ? -8.433 7.456 19.449 1.00 68.44 117 MET A CA 1
ATOM 877 C C . MET A 1 117 ? -7.917 7.462 20.889 1.00 68.44 117 MET A C 1
ATOM 879 O O . MET A 1 117 ? -8.139 6.508 21.640 1.00 68.44 117 MET A O 1
ATOM 883 N N . GLU A 1 118 ? -7.275 8.553 21.304 1.00 73.56 118 GLU A N 1
ATOM 884 C CA . GLU A 1 118 ? -6.825 8.733 22.682 1.00 73.56 118 GLU A CA 1
ATOM 885 C C . GLU A 1 118 ? -8.017 8.697 23.654 1.00 73.56 118 GLU A C 1
ATOM 887 O O . GLU A 1 118 ? -8.008 7.937 24.629 1.00 73.56 118 GLU A O 1
ATOM 892 N N . GLN A 1 119 ? -9.103 9.417 23.357 1.00 74.12 119 GLN A N 1
ATOM 893 C CA . GLN A 1 119 ? -10.320 9.383 24.175 1.00 74.12 119 GLN A CA 1
ATOM 894 C C . GLN A 1 119 ? -10.970 7.989 24.213 1.00 74.12 119 GLN A C 1
ATOM 896 O O . GLN A 1 119 ? -11.415 7.537 25.277 1.00 74.12 119 GLN A O 1
ATOM 901 N N . ALA A 1 120 ? -10.992 7.259 23.095 1.00 73.38 120 ALA A N 1
ATOM 902 C CA . ALA A 1 120 ? -11.496 5.886 23.045 1.00 73.38 120 ALA A CA 1
ATOM 903 C C . ALA A 1 120 ? -10.675 4.939 23.943 1.00 73.38 120 ALA A C 1
ATOM 905 O O . ALA A 1 120 ? -11.238 4.154 24.715 1.00 73.38 120 ALA A O 1
ATOM 906 N N . LEU A 1 121 ? -9.346 5.058 23.926 1.00 73.81 121 LEU A N 1
ATOM 907 C CA . LEU A 1 121 ? -8.460 4.278 24.791 1.00 73.81 121 LEU A CA 1
ATOM 908 C C . LEU A 1 121 ? -8.630 4.656 26.267 1.00 73.81 121 LEU A C 1
ATOM 910 O O . LEU A 1 121 ? -8.686 3.771 27.122 1.00 73.81 121 LEU A O 1
ATOM 914 N N . LEU A 1 122 ? -8.787 5.945 26.589 1.00 74.81 122 LEU A N 1
ATOM 915 C CA . LEU A 1 122 ? -9.026 6.407 27.960 1.00 74.81 122 LEU A CA 1
ATOM 916 C C . LEU A 1 122 ? -10.387 5.960 28.509 1.00 74.81 122 LEU A C 1
ATOM 918 O O . LEU A 1 122 ? -10.503 5.637 29.696 1.00 74.81 122 LEU A O 1
ATOM 922 N N . THR A 1 123 ? -11.436 5.962 27.688 1.00 76.00 123 THR A N 1
ATOM 923 C CA . THR A 1 123 ? -12.770 5.501 28.103 1.00 76.00 123 THR A CA 1
ATOM 924 C C . THR A 1 123 ? -12.786 3.996 28.329 1.00 76.00 123 THR A C 1
ATOM 926 O O . THR A 1 123 ? -13.310 3.546 29.351 1.00 76.00 123 THR A O 1
ATOM 929 N N . TRP A 1 124 ? -12.145 3.224 27.449 1.00 66.81 124 TRP A N 1
ATOM 930 C CA . TRP A 1 124 ? -11.905 1.800 27.673 1.00 66.81 124 TRP A CA 1
ATOM 931 C C . TRP A 1 124 ? -11.110 1.583 28.958 1.00 66.81 124 TRP A C 1
ATOM 933 O O . TRP A 1 124 ? -11.467 0.742 29.791 1.00 66.81 124 TRP A O 1
ATOM 943 N N . ALA A 1 125 ? -10.103 2.431 29.174 1.00 70.75 125 ALA A N 1
ATOM 944 C CA . ALA A 1 125 ? -9.245 2.300 30.320 1.00 70.75 125 ALA A CA 1
ATOM 945 C C . ALA A 1 125 ? -10.022 2.409 31.645 1.00 70.75 125 ALA A C 1
ATOM 947 O O . ALA A 1 125 ? -9.933 1.543 32.522 1.00 70.75 125 ALA A O 1
ATOM 948 N N . LYS A 1 126 ? -10.867 3.441 31.741 1.00 73.06 126 LYS A N 1
ATOM 949 C CA . LYS A 1 126 ? -11.751 3.711 32.886 1.00 73.06 126 LYS A CA 1
ATOM 950 C C . LYS A 1 126 ? -12.777 2.597 33.132 1.00 73.06 126 LYS A C 1
ATOM 952 O O . LYS A 1 126 ? -13.112 2.322 34.279 1.00 73.06 126 LYS A O 1
ATOM 957 N N . LYS A 1 127 ? -13.271 1.932 32.082 1.00 68.62 127 LYS A N 1
ATOM 958 C CA . LYS A 1 127 ? -14.279 0.860 32.203 1.00 68.62 127 LYS A CA 1
ATOM 959 C C . LYS A 1 127 ? -13.722 -0.466 32.702 1.00 68.62 127 LYS A C 1
ATOM 961 O O . LYS A 1 127 ? -14.482 -1.278 33.219 1.00 68.62 127 LYS A O 1
ATOM 966 N N . SER A 1 128 ? -12.416 -0.692 32.568 1.00 63.66 128 SER A N 1
ATOM 967 C CA . SER A 1 128 ? -11.811 -1.978 32.926 1.00 63.66 128 SER A CA 1
ATOM 968 C C . SER A 1 128 ? -11.797 -2.274 34.433 1.00 63.66 128 SER A C 1
ATOM 970 O O . SER A 1 128 ? -11.563 -3.429 34.777 1.00 63.66 128 SER A O 1
ATOM 972 N N . GLY A 1 129 ? -12.063 -1.284 35.310 1.00 61.00 129 GLY A N 1
ATOM 973 C CA . GLY A 1 129 ? -12.307 -1.368 36.769 1.00 61.00 129 GLY A CA 1
ATOM 974 C C . GLY A 1 129 ? -11.161 -1.932 37.626 1.00 61.00 129 GLY A C 1
ATOM 975 O O . GLY A 1 129 ? -10.763 -1.360 38.636 1.00 61.00 129 GLY A O 1
ATOM 976 N N . THR A 1 130 ? -10.588 -3.047 37.194 1.00 60.56 130 THR A N 1
ATOM 977 C CA . THR A 1 130 ? -9.431 -3.745 37.745 1.00 60.56 130 THR A CA 1
ATOM 978 C C . THR A 1 130 ? -8.129 -2.998 37.470 1.00 60.56 130 THR A C 1
ATOM 980 O O . THR A 1 130 ? -7.230 -3.024 38.311 1.00 60.56 130 THR A O 1
ATOM 983 N N . MET A 1 131 ? -8.010 -2.312 36.327 1.00 59.72 131 MET A N 1
ATOM 984 C CA . MET A 1 131 ? -6.745 -1.686 35.940 1.00 59.72 131 MET A CA 1
ATOM 985 C C . MET A 1 131 ? -6.516 -0.313 36.577 1.00 59.72 131 MET A C 1
ATOM 987 O O . MET A 1 131 ? -5.367 0.092 36.681 1.00 59.72 131 MET A O 1
ATOM 991 N N . ASP A 1 132 ? -7.528 0.397 37.092 1.00 62.97 132 ASP A N 1
ATOM 992 C CA . ASP A 1 132 ? -7.329 1.716 37.739 1.00 62.97 132 ASP A CA 1
ATOM 993 C C . ASP A 1 132 ? -6.326 1.685 38.916 1.00 62.97 132 ASP A C 1
ATOM 995 O O . ASP A 1 132 ? -5.752 2.710 39.273 1.00 62.97 132 ASP A O 1
ATOM 999 N N . LYS A 1 133 ? -6.036 0.491 39.452 1.00 67.94 133 LYS A N 1
ATOM 1000 C CA . LYS A 1 133 ? -5.006 0.232 40.470 1.00 67.94 133 LYS A CA 1
ATOM 1001 C C . LYS A 1 133 ? -3.557 0.447 39.992 1.00 67.94 133 LYS A C 1
ATOM 1003 O O . LYS A 1 133 ? -2.670 0.510 40.836 1.00 67.94 133 LYS A O 1
ATOM 1008 N N . TYR A 1 134 ? -3.294 0.556 38.684 1.00 69.38 134 TYR A N 1
ATOM 1009 C CA . TYR A 1 134 ? -1.932 0.621 38.124 1.00 69.38 134 TYR A CA 1
ATOM 1010 C C . TYR A 1 134 ? -1.712 1.817 37.181 1.00 69.38 134 TYR A C 1
ATOM 1012 O O . TYR A 1 134 ? -1.609 1.621 35.981 1.00 69.38 134 TYR A O 1
ATOM 1020 N N . PRO A 1 135 ? -1.562 3.061 37.654 1.00 68.12 135 PRO A N 1
ATOM 1021 C CA . PRO A 1 135 ? -1.547 4.269 36.807 1.00 68.12 135 PRO A CA 1
ATOM 1022 C C . PRO A 1 135 ? -0.658 4.216 35.544 1.00 68.12 135 PRO A C 1
ATOM 1024 O O . PRO A 1 135 ? -0.980 4.831 34.528 1.00 68.12 135 PRO A O 1
ATOM 1027 N N . THR A 1 136 ? 0.431 3.441 35.576 1.00 78.75 136 THR A N 1
ATOM 1028 C CA . THR A 1 136 ? 1.345 3.202 34.451 1.00 78.75 136 THR A CA 1
ATOM 1029 C C . THR A 1 136 ? 0.720 2.469 33.263 1.00 78.75 136 THR A C 1
ATOM 1031 O O . THR A 1 136 ? 1.154 2.691 32.136 1.00 78.75 136 THR A O 1
ATOM 1034 N N . TRP A 1 137 ? -0.322 1.656 33.460 1.00 76.44 137 TRP A N 1
ATOM 1035 C CA . TRP A 1 137 ? -0.937 0.877 32.381 1.00 76.44 137 TRP A CA 1
ATOM 1036 C C . TRP A 1 137 ? -1.556 1.767 31.296 1.00 76.44 137 TRP A C 1
ATOM 1038 O O . TRP A 1 137 ? -1.467 1.431 30.118 1.00 76.44 137 TRP A O 1
ATOM 1048 N N . LYS A 1 138 ? -2.147 2.913 31.675 1.00 76.56 138 LYS A N 1
ATOM 1049 C CA . LYS A 1 138 ? -2.737 3.876 30.728 1.00 76.56 138 LYS A CA 1
ATOM 1050 C C . LYS A 1 138 ? -1.651 4.436 29.817 1.00 76.56 138 LYS A C 1
ATOM 1052 O O . LYS A 1 138 ? -1.835 4.518 28.609 1.00 76.56 138 LYS A O 1
ATOM 1057 N N . ARG A 1 139 ? -0.485 4.733 30.400 1.00 81.50 139 ARG A N 1
ATOM 1058 C CA . ARG A 1 139 ? 0.690 5.221 29.675 1.00 81.50 139 ARG A CA 1
ATOM 1059 C C . ARG A 1 139 ? 1.267 4.151 28.747 1.00 81.50 139 ARG A C 1
ATOM 1061 O O . ARG A 1 139 ? 1.602 4.458 27.612 1.00 81.50 139 ARG A O 1
ATOM 1068 N N . THR A 1 140 ? 1.314 2.891 29.181 1.00 83.19 140 THR A N 1
ATOM 1069 C CA . THR A 1 140 ? 1.729 1.765 28.325 1.00 83.19 140 THR A CA 1
ATOM 1070 C C . THR A 1 140 ? 0.764 1.534 27.160 1.00 83.19 140 THR A C 1
ATOM 1072 O O . THR A 1 140 ? 1.211 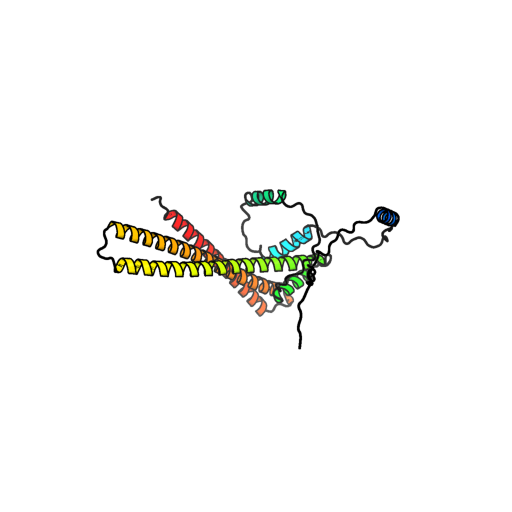1.302 26.041 1.00 83.19 140 THR A O 1
ATOM 1075 N N . LEU A 1 141 ? -0.548 1.626 27.399 1.00 80.62 141 LEU A N 1
ATOM 1076 C CA . LEU A 1 141 ? -1.570 1.486 26.360 1.00 80.62 141 LEU A CA 1
ATOM 1077 C C . LEU A 1 141 ? -1.439 2.577 25.288 1.00 80.62 141 LEU A C 1
ATOM 1079 O O . LEU A 1 141 ? -1.415 2.265 24.101 1.00 80.62 141 LEU A O 1
ATOM 1083 N N . LEU A 1 142 ? -1.317 3.838 25.712 1.00 80.50 142 LEU A N 1
ATOM 1084 C CA . LEU A 1 142 ? -1.145 4.978 24.809 1.00 80.50 142 LEU A CA 1
ATOM 1085 C C . LEU A 1 142 ? 0.167 4.897 24.027 1.00 80.50 142 LEU A C 1
ATOM 1087 O O . LEU A 1 142 ? 0.167 5.109 22.818 1.00 80.50 142 LEU A O 1
ATOM 1091 N N . ARG A 1 143 ? 1.269 4.512 24.683 1.00 84.44 143 ARG A N 1
ATOM 1092 C CA . ARG A 1 143 ? 2.556 4.302 24.010 1.00 84.44 143 ARG A CA 1
ATOM 1093 C C . ARG A 1 143 ? 2.445 3.258 22.902 1.00 84.44 143 ARG A C 1
ATOM 1095 O O . ARG A 1 143 ? 2.857 3.513 21.780 1.00 84.44 143 ARG A O 1
ATOM 1102 N N . HIS A 1 144 ? 1.842 2.108 23.186 1.00 81.62 144 HIS A N 1
ATOM 1103 C CA . HIS A 1 144 ? 1.677 1.072 22.170 1.00 81.62 144 HIS A CA 1
ATOM 1104 C C . HIS A 1 144 ? 0.728 1.486 21.035 1.00 81.62 144 HIS A C 1
ATOM 1106 O O . HIS A 1 144 ? 0.940 1.077 19.894 1.00 81.62 144 HIS A O 1
ATOM 1112 N N . ALA A 1 145 ? -0.290 2.307 21.314 1.00 81.69 145 ALA A N 1
ATOM 1113 C CA . ALA A 1 145 ? -1.125 2.890 20.267 1.00 81.69 145 ALA A CA 1
ATOM 1114 C C . ALA A 1 145 ? -0.306 3.813 19.344 1.00 81.69 145 ALA A C 1
ATOM 1116 O O . ALA A 1 145 ? -0.361 3.638 18.126 1.00 81.69 145 ALA A O 1
ATOM 1117 N N . ARG A 1 146 ? 0.530 4.695 19.917 1.00 83.62 146 ARG A N 1
ATOM 1118 C CA . ARG A 1 146 ? 1.459 5.573 19.172 1.00 83.62 146 ARG A CA 1
ATOM 1119 C C . ARG A 1 146 ? 2.434 4.776 18.325 1.00 83.62 146 ARG A C 1
ATOM 1121 O O . ARG A 1 146 ? 2.589 5.040 17.139 1.00 83.62 146 ARG A O 1
ATOM 1128 N N . GLU A 1 147 ? 3.049 3.751 18.907 1.00 85.19 147 GLU A N 1
ATOM 1129 C CA . GLU A 1 147 ? 3.961 2.856 18.192 1.00 85.19 147 GLU A CA 1
ATOM 1130 C C . GLU A 1 147 ? 3.269 2.163 17.008 1.00 85.19 147 GLU A C 1
ATOM 1132 O O . GLU A 1 147 ? 3.862 2.023 15.938 1.00 85.19 147 GLU A O 1
ATOM 1137 N N . ALA A 1 148 ? 2.024 1.707 17.177 1.00 85.31 148 ALA A N 1
ATOM 1138 C CA . ALA A 1 148 ? 1.272 1.047 16.114 1.00 85.31 148 ALA A CA 1
ATOM 1139 C C . ALA A 1 148 ? 0.910 2.014 14.976 1.00 85.31 148 ALA A C 1
ATOM 1141 O O . ALA A 1 148 ? 1.030 1.647 13.806 1.00 85.31 148 ALA A O 1
ATOM 1142 N N . GLU A 1 149 ? 0.497 3.240 15.299 1.00 83.69 149 GLU A N 1
ATOM 1143 C CA . GLU A 1 149 ? 0.233 4.292 14.316 1.00 83.69 149 GLU A CA 1
ATOM 1144 C C . GLU A 1 149 ? 1.506 4.697 13.567 1.00 83.69 149 GLU A C 1
ATOM 1146 O O . GLU A 1 149 ? 1.536 4.640 12.337 1.00 83.69 149 GLU A O 1
ATOM 1151 N N . MET A 1 150 ? 2.594 4.963 14.294 1.00 87.88 150 MET A N 1
ATOM 1152 C CA . MET A 1 150 ? 3.903 5.269 13.720 1.00 87.88 150 MET A CA 1
ATOM 1153 C C . MET A 1 150 ? 4.369 4.168 12.760 1.00 87.88 150 MET A C 1
ATOM 1155 O O . MET A 1 150 ? 4.806 4.450 11.647 1.00 87.88 150 MET A O 1
ATOM 1159 N N . LYS A 1 151 ? 4.235 2.891 13.139 1.00 89.81 151 LYS A N 1
ATOM 1160 C CA . LYS A 1 151 ? 4.596 1.761 12.265 1.00 89.81 151 LYS A CA 1
ATOM 1161 C C . LYS A 1 151 ? 3.789 1.752 10.966 1.00 89.81 151 LYS A C 1
ATOM 1163 O O . LYS A 1 151 ? 4.363 1.506 9.903 1.00 89.81 151 LYS A O 1
ATOM 1168 N N . ARG A 1 152 ? 2.480 2.024 11.027 1.00 89.94 152 ARG A N 1
ATOM 1169 C CA . ARG A 1 152 ? 1.628 2.119 9.827 1.00 89.94 152 ARG A CA 1
ATOM 1170 C C . ARG A 1 152 ? 2.041 3.297 8.951 1.00 89.94 152 ARG A C 1
ATOM 1172 O O . ARG A 1 152 ? 2.208 3.115 7.746 1.00 89.94 152 ARG A O 1
ATOM 1179 N N . PHE A 1 153 ? 2.270 4.460 9.556 1.00 90.94 153 PHE A N 1
ATOM 1180 C CA . PHE A 1 153 ? 2.712 5.660 8.854 1.00 90.94 153 PHE A CA 1
ATOM 1181 C C . PHE A 1 153 ? 4.060 5.447 8.155 1.00 90.94 153 PHE A C 1
ATOM 1183 O O . PHE A 1 153 ? 4.178 5.678 6.952 1.00 90.94 153 PHE A O 1
ATOM 1190 N N . CYS A 1 154 ? 5.061 4.921 8.864 1.00 93.69 154 CYS A N 1
ATOM 1191 C CA . CYS A 1 154 ? 6.370 4.605 8.296 1.00 93.69 154 CYS A CA 1
ATOM 1192 C C . CYS A 1 154 ? 6.269 3.609 7.136 1.00 93.69 154 CYS A C 1
ATOM 1194 O O . CYS A 1 154 ? 6.935 3.792 6.115 1.00 93.69 154 CYS A O 1
ATOM 1196 N N . LYS A 1 155 ? 5.409 2.586 7.250 1.00 94.62 155 LYS A N 1
ATOM 1197 C CA . LYS A 1 155 ? 5.157 1.632 6.162 1.00 94.62 155 LYS A CA 1
ATOM 1198 C C . LYS A 1 155 ? 4.556 2.326 4.933 1.00 94.62 155 LYS A C 1
ATOM 1200 O O . LYS A 1 155 ? 5.070 2.140 3.833 1.00 94.62 155 LYS A O 1
ATOM 1205 N N . ALA A 1 156 ? 3.524 3.152 5.111 1.00 95.19 156 ALA A N 1
ATOM 1206 C CA . ALA A 1 156 ? 2.909 3.910 4.019 1.00 95.19 156 ALA A CA 1
ATOM 1207 C C . ALA A 1 156 ? 3.913 4.865 3.350 1.00 95.19 156 ALA A C 1
ATOM 1209 O O . ALA A 1 156 ? 4.018 4.922 2.126 1.00 95.19 156 ALA A O 1
ATOM 1210 N N . GLN A 1 157 ? 4.716 5.562 4.154 1.00 97.31 157 GLN A N 1
ATOM 1211 C CA . GLN A 1 157 ? 5.742 6.476 3.669 1.00 97.31 157 GLN A CA 1
ATOM 1212 C C . GLN A 1 157 ? 6.834 5.748 2.872 1.00 97.31 157 GLN A C 1
ATOM 1214 O O . GLN A 1 157 ? 7.273 6.246 1.836 1.00 97.31 157 GLN A O 1
ATOM 1219 N N . ALA A 1 158 ? 7.276 4.574 3.331 1.00 97.75 158 ALA A N 1
ATOM 1220 C CA . ALA A 1 158 ? 8.250 3.755 2.615 1.00 97.75 158 ALA A CA 1
ATOM 1221 C C . ALA A 1 158 ? 7.715 3.302 1.247 1.00 97.75 158 ALA A C 1
ATOM 1223 O O . ALA A 1 158 ? 8.421 3.433 0.248 1.00 97.75 158 ALA A O 1
ATOM 1224 N N . ILE A 1 159 ? 6.454 2.859 1.187 1.00 97.56 159 ILE A N 1
ATOM 1225 C CA . ILE A 1 159 ? 5.792 2.485 -0.071 1.00 97.56 159 ILE A CA 1
ATOM 1226 C C . ILE A 1 159 ? 5.721 3.683 -1.023 1.00 97.56 159 ILE A C 1
ATOM 1228 O O . ILE A 1 159 ? 6.103 3.563 -2.184 1.00 97.56 159 ILE A O 1
ATOM 1232 N N . GLN A 1 160 ? 5.317 4.860 -0.535 1.00 98.00 160 GLN A N 1
ATOM 1233 C CA . GLN A 1 160 ? 5.231 6.056 -1.374 1.00 98.00 160 GLN A CA 1
ATOM 1234 C C . GLN A 1 160 ? 6.594 6.478 -1.934 1.00 98.00 160 GLN A C 1
ATOM 1236 O O . GLN A 1 160 ? 6.698 6.835 -3.107 1.00 98.00 160 GLN A O 1
ATOM 1241 N N . ARG A 1 161 ? 7.653 6.430 -1.113 1.00 98.50 161 ARG A N 1
ATOM 1242 C CA . ARG A 1 161 ? 9.020 6.691 -1.588 1.00 98.50 161 ARG A CA 1
ATOM 1243 C C . ARG A 1 161 ? 9.394 5.723 -2.704 1.00 98.50 161 ARG A C 1
ATOM 1245 O O . ARG A 1 161 ? 9.861 6.169 -3.748 1.00 98.50 161 ARG A O 1
ATOM 1252 N N . ARG A 1 162 ? 9.125 4.429 -2.513 1.00 98.38 162 ARG A N 1
ATOM 1253 C CA . ARG A 1 162 ? 9.457 3.404 -3.501 1.00 98.38 162 ARG A CA 1
ATOM 1254 C C . ARG A 1 162 ? 8.688 3.573 -4.813 1.00 98.38 162 ARG A C 1
ATOM 1256 O O . ARG A 1 162 ? 9.285 3.458 -5.877 1.00 98.38 162 ARG A O 1
ATOM 1263 N N . LEU A 1 163 ? 7.402 3.918 -4.755 1.00 98.62 163 LEU A N 1
ATOM 1264 C CA . LEU A 1 163 ? 6.608 4.238 -5.947 1.00 98.62 163 LEU A CA 1
ATOM 1265 C C . LEU A 1 163 ? 7.202 5.422 -6.725 1.00 98.62 163 LEU A C 1
ATOM 1267 O O . LEU A 1 163 ? 7.336 5.349 -7.943 1.00 98.62 163 LEU A O 1
ATOM 1271 N N . ASN A 1 164 ? 7.638 6.477 -6.030 1.00 98.50 164 ASN A N 1
ATOM 1272 C CA . ASN A 1 164 ? 8.275 7.628 -6.675 1.00 98.50 164 ASN A CA 1
ATOM 1273 C C . ASN A 1 164 ? 9.618 7.255 -7.337 1.00 98.50 164 ASN A C 1
ATOM 1275 O O . ASN A 1 164 ? 9.941 7.764 -8.412 1.00 98.50 164 ASN A O 1
ATOM 1279 N N . GLU A 1 165 ? 10.406 6.373 -6.709 1.00 98.62 165 GLU A N 1
ATOM 1280 C CA . GLU A 1 165 ? 11.648 5.838 -7.288 1.00 98.62 165 GLU A CA 1
ATOM 1281 C C . GLU A 1 165 ? 11.374 5.031 -8.562 1.00 98.62 165 GLU A C 1
ATOM 1283 O O . GLU A 1 165 ? 12.062 5.217 -9.568 1.00 98.62 165 GLU A O 1
ATOM 1288 N N . ILE A 1 166 ? 10.357 4.164 -8.537 1.00 98.50 166 ILE A N 1
ATOM 1289 C CA . ILE A 1 166 ? 9.938 3.381 -9.703 1.00 98.50 166 ILE A CA 1
ATOM 1290 C C . ILE A 1 166 ? 9.476 4.308 -10.827 1.00 98.50 166 ILE A C 1
ATOM 1292 O O . ILE A 1 166 ? 9.915 4.149 -11.965 1.00 98.50 166 ILE A O 1
ATOM 1296 N N . GLU A 1 167 ? 8.659 5.316 -10.522 1.00 98.25 167 GLU A N 1
ATOM 1297 C CA . GLU A 1 167 ? 8.187 6.284 -11.512 1.00 98.25 167 GLU A CA 1
ATOM 1298 C C . GLU A 1 167 ? 9.359 7.042 -12.162 1.00 98.25 167 GLU A C 1
ATOM 1300 O O . GLU A 1 167 ? 9.404 7.208 -13.382 1.00 98.25 167 GLU A O 1
ATOM 1305 N N . ALA A 1 168 ? 10.350 7.471 -11.373 1.00 98.44 168 ALA A N 1
ATOM 1306 C CA . ALA A 1 168 ? 11.563 8.095 -11.898 1.00 98.44 168 ALA A CA 1
ATOM 1307 C C . ALA A 1 168 ? 12.345 7.146 -12.822 1.00 98.44 168 ALA A C 1
ATOM 1309 O O . ALA A 1 168 ? 12.680 7.532 -13.945 1.00 98.44 168 ALA A O 1
ATOM 1310 N N . ALA A 1 169 ? 12.560 5.899 -12.399 1.00 98.25 169 ALA A N 1
ATOM 1311 C CA . ALA A 1 169 ? 13.253 4.892 -13.198 1.00 98.25 169 ALA A CA 1
ATOM 1312 C C . ALA A 1 169 ? 12.505 4.556 -14.501 1.00 98.25 169 ALA A C 1
ATOM 1314 O O . ALA A 1 169 ? 13.130 4.388 -15.549 1.00 98.25 169 ALA A O 1
ATOM 1315 N N . LEU A 1 170 ? 11.170 4.496 -14.476 1.00 98.12 170 LEU A N 1
ATOM 1316 C CA . LEU A 1 170 ? 10.352 4.283 -15.672 1.00 98.12 170 LEU A CA 1
ATOM 1317 C C . LEU A 1 170 ? 10.512 5.430 -16.676 1.00 98.12 170 LEU A C 1
ATOM 1319 O O . LEU A 1 170 ? 10.697 5.164 -17.864 1.00 98.12 170 LEU A O 1
ATOM 1323 N N . ARG A 1 171 ? 10.533 6.690 -16.218 1.00 98.06 171 ARG A N 1
ATOM 1324 C CA . ARG A 1 171 ? 10.785 7.847 -17.100 1.00 98.06 171 ARG A CA 1
ATOM 1325 C C . ARG A 1 171 ? 12.171 7.793 -17.747 1.00 98.06 171 ARG A C 1
ATOM 1327 O O . ARG A 1 171 ? 12.311 8.132 -18.923 1.00 98.06 171 ARG A O 1
ATOM 1334 N N . GLU A 1 172 ? 13.195 7.364 -17.010 1.00 97.94 172 GLU A N 1
ATOM 1335 C CA . GLU A 1 172 ? 14.548 7.183 -17.554 1.00 97.94 172 GLU A CA 1
ATOM 1336 C C . GLU A 1 172 ? 14.581 6.097 -18.637 1.00 97.94 172 GLU A C 1
ATOM 1338 O O . GLU A 1 172 ? 15.093 6.337 -19.733 1.00 97.94 172 GLU A O 1
ATOM 1343 N N . LEU A 1 173 ? 13.960 4.941 -18.380 1.00 97.25 173 LEU A N 1
ATOM 1344 C CA . LEU A 1 173 ? 13.861 3.851 -19.357 1.00 97.25 173 LEU A CA 1
ATOM 1345 C C . LEU A 1 173 ? 13.071 4.250 -20.602 1.00 97.25 173 LEU A C 1
ATOM 1347 O O . LEU A 1 173 ? 13.401 3.818 -21.704 1.00 97.25 173 LEU A O 1
ATOM 1351 N N . GLU A 1 174 ? 12.045 5.084 -20.457 1.00 96.31 174 GLU A N 1
ATOM 1352 C CA . GLU A 1 174 ? 11.304 5.628 -21.594 1.00 96.31 174 GLU A CA 1
ATOM 1353 C C . GLU A 1 174 ? 12.166 6.578 -22.427 1.00 96.31 174 GLU A C 1
ATOM 1355 O O . GLU A 1 174 ? 12.149 6.505 -23.657 1.00 96.31 174 GLU A O 1
ATOM 1360 N N . ALA A 1 175 ? 12.983 7.419 -21.787 1.00 96.94 175 ALA A N 1
ATOM 1361 C CA . ALA A 1 175 ? 13.931 8.279 -22.487 1.00 96.94 175 ALA A CA 1
ATOM 1362 C C . ALA A 1 175 ? 15.021 7.479 -23.224 1.00 96.94 175 ALA A C 1
ATOM 1364 O O . ALA A 1 175 ? 15.376 7.816 -24.357 1.00 96.94 175 ALA A O 1
ATOM 1365 N N . GLU A 1 176 ? 15.547 6.417 -22.611 1.00 95.94 176 GLU A N 1
ATOM 1366 C CA . GLU A 1 176 ? 16.479 5.481 -23.251 1.00 95.94 176 GLU A CA 1
ATOM 1367 C C . GLU A 1 176 ? 15.818 4.733 -24.412 1.00 95.94 176 GLU A C 1
ATOM 1369 O O . GLU A 1 176 ? 16.375 4.678 -25.512 1.00 95.94 176 GLU A O 1
ATOM 1374 N N . GLY A 1 177 ? 14.596 4.243 -24.202 1.00 95.00 177 GLY A N 1
ATOM 1375 C CA . GLY A 1 177 ? 13.786 3.573 -25.212 1.00 95.00 177 GLY A CA 1
ATOM 1376 C C . GLY A 1 177 ? 13.536 4.455 -26.431 1.00 95.00 177 GLY A C 1
ATOM 1377 O O . GLY A 1 177 ? 13.748 4.007 -27.553 1.00 95.00 177 GLY A O 1
ATOM 1378 N N . MET A 1 178 ? 13.184 5.731 -26.236 1.00 94.69 178 MET A N 1
ATOM 1379 C CA . MET A 1 178 ? 13.013 6.689 -27.336 1.00 94.69 178 MET A CA 1
ATOM 1380 C C . MET A 1 178 ? 14.301 6.897 -28.143 1.00 94.69 178 MET A C 1
ATOM 1382 O O . MET A 1 178 ? 14.258 6.953 -29.372 1.00 94.69 178 MET A O 1
ATOM 1386 N N . LYS A 1 179 ? 15.461 6.995 -27.480 1.00 92.94 179 LYS A N 1
ATOM 1387 C CA . LYS A 1 179 ? 16.759 7.134 -28.167 1.00 92.94 179 LYS A CA 1
ATOM 1388 C C . LYS A 1 179 ? 17.091 5.889 -28.986 1.00 92.94 179 LYS A C 1
ATOM 1390 O O . LYS A 1 179 ? 17.542 6.016 -30.124 1.00 92.94 179 LYS A O 1
ATOM 1395 N N . LEU A 1 180 ? 16.862 4.707 -28.416 1.00 91.50 180 LEU A N 1
ATOM 1396 C CA . LEU A 1 180 ? 17.092 3.427 -29.079 1.00 91.50 180 LEU A CA 1
ATOM 1397 C C . LEU A 1 180 ? 16.167 3.249 -30.290 1.00 91.50 180 LEU A C 1
ATOM 1399 O O . LEU A 1 180 ? 16.618 2.860 -31.364 1.00 91.50 180 LEU A O 1
ATOM 1403 N N . GLU A 1 181 ? 14.892 3.593 -30.139 1.00 90.38 181 GLU A N 1
ATOM 1404 C CA . GLU A 1 181 ? 13.878 3.537 -31.192 1.00 90.38 181 GLU A CA 1
ATOM 1405 C C . GLU A 1 181 ? 14.239 4.450 -32.371 1.00 90.38 181 GLU A C 1
ATOM 1407 O O . GLU A 1 181 ? 14.266 4.018 -33.528 1.00 90.38 181 GLU A O 1
ATOM 1412 N N . LEU A 1 182 ? 14.644 5.685 -32.068 1.00 91.00 182 LEU A N 1
ATOM 1413 C CA . LEU A 1 182 ? 15.100 6.649 -33.062 1.00 91.00 182 LEU A CA 1
ATOM 1414 C C . LEU A 1 182 ? 16.382 6.181 -33.767 1.00 91.00 182 LEU A C 1
ATOM 1416 O O . LEU A 1 182 ? 16.500 6.300 -34.989 1.00 91.00 182 LEU A O 1
ATOM 1420 N N . ALA A 1 183 ? 17.333 5.605 -33.027 1.00 86.81 183 ALA A N 1
ATOM 1421 C CA . ALA A 1 183 ? 18.545 5.025 -33.600 1.00 86.81 183 ALA A CA 1
ATOM 1422 C C . ALA A 1 183 ? 18.231 3.847 -34.536 1.00 86.81 183 ALA A C 1
ATOM 1424 O O . ALA A 1 183 ? 18.870 3.728 -35.585 1.00 86.81 183 ALA A O 1
ATOM 1425 N N . LEU A 1 184 ? 17.236 3.023 -34.194 1.00 85.88 184 LEU A N 1
ATOM 1426 C CA . LEU A 1 184 ? 16.793 1.887 -35.000 1.00 85.88 184 LEU A CA 1
ATOM 1427 C C . LEU A 1 184 ? 16.117 2.344 -36.303 1.00 85.88 184 LEU A C 1
ATOM 1429 O O . LEU A 1 184 ? 16.422 1.808 -37.370 1.00 85.88 184 LEU A O 1
ATOM 1433 N N . ARG A 1 185 ? 15.260 3.376 -36.245 1.00 86.00 185 ARG A N 1
ATOM 1434 C CA . ARG A 1 185 ? 14.616 3.972 -37.433 1.00 86.00 185 ARG A CA 1
ATOM 1435 C C . ARG A 1 185 ? 15.621 4.603 -38.393 1.00 86.00 185 ARG A C 1
ATOM 1437 O O . ARG A 1 185 ? 15.498 4.441 -39.606 1.00 86.00 185 ARG A O 1
ATOM 1444 N N . ASN A 1 186 ? 16.621 5.300 -37.856 1.00 85.12 186 ASN A N 1
ATOM 1445 C CA . ASN A 1 186 ? 17.612 6.019 -38.657 1.00 85.12 186 ASN A CA 1
ATOM 1446 C C . ASN A 1 186 ? 18.672 5.098 -39.288 1.00 85.12 186 ASN A C 1
ATOM 1448 O O . ASN A 1 186 ? 19.324 5.494 -40.250 1.00 85.12 186 ASN A O 1
ATOM 1452 N N . GLN A 1 187 ? 18.847 3.873 -38.780 1.00 74.88 187 GLN A N 1
ATOM 1453 C CA . GLN A 1 187 ? 19.891 2.933 -39.218 1.00 74.88 187 GLN A CA 1
ATOM 1454 C C . GLN A 1 187 ? 19.332 1.717 -39.977 1.00 74.88 187 GLN A C 1
ATOM 1456 O O . GLN A 1 187 ? 19.814 0.590 -39.828 1.00 74.88 187 GLN A O 1
ATOM 1461 N N . SER A 1 188 ? 18.331 1.933 -40.835 1.00 61.88 188 SER A N 1
ATOM 1462 C CA . SER A 1 188 ? 17.648 0.883 -41.610 1.00 61.88 188 SER A CA 1
ATOM 1463 C C . SER A 1 188 ? 18.583 0.044 -42.507 1.00 61.88 188 SER A C 1
ATOM 1465 O O . SER A 1 188 ? 18.337 -1.152 -42.705 1.00 61.88 188 SER A O 1
ATOM 1467 N N . SER A 1 189 ? 19.701 0.622 -42.967 1.00 66.69 189 SER A N 1
ATOM 1468 C CA . SER A 1 189 ? 20.743 -0.030 -43.781 1.00 66.69 189 SER A CA 1
ATOM 1469 C C . SER A 1 189 ? 21.916 -0.624 -42.980 1.00 66.69 189 SER A C 1
ATOM 1471 O O . SER A 1 189 ? 22.930 -0.984 -43.577 1.00 66.69 189 SER A O 1
ATOM 1473 N N . SER A 1 190 ? 21.825 -0.695 -41.646 1.00 71.75 190 SER A N 1
ATOM 1474 C CA . SER A 1 190 ? 22.891 -1.257 -40.800 1.00 71.75 190 SER A CA 1
ATOM 1475 C C . SER A 1 190 ? 23.047 -2.779 -40.972 1.00 71.75 190 SER A C 1
ATOM 1477 O O . SER A 1 190 ? 22.057 -3.470 -41.254 1.00 71.75 190 SER A O 1
ATOM 1479 N N . PRO A 1 191 ? 24.276 -3.317 -40.807 1.00 80.25 191 PRO A N 1
ATOM 1480 C CA . PRO A 1 191 ? 24.540 -4.752 -40.868 1.00 80.25 191 PRO A CA 1
ATOM 1481 C C . PRO A 1 191 ? 23.744 -5.525 -39.807 1.00 80.25 191 PRO A C 1
ATOM 1483 O O . PRO A 1 191 ? 23.476 -5.020 -38.716 1.00 80.25 191 PRO A O 1
ATOM 1486 N N . GLU A 1 192 ? 23.395 -6.776 -40.113 1.00 81.38 192 GLU A N 1
ATOM 1487 C CA . GLU A 1 192 ? 22.558 -7.647 -39.268 1.00 81.38 192 GLU A CA 1
ATOM 1488 C C . GLU A 1 192 ? 23.081 -7.783 -37.829 1.00 81.38 192 GLU A C 1
ATOM 1490 O O . GLU A 1 192 ? 22.292 -7.761 -36.885 1.00 81.38 192 GLU A O 1
ATOM 1495 N N . GLN A 1 193 ? 24.406 -7.804 -37.640 1.00 81.00 193 GLN A N 1
ATOM 1496 C CA . GLN A 1 193 ? 25.040 -7.833 -36.317 1.00 81.00 193 GLN A CA 1
ATOM 1497 C C . GLN A 1 193 ? 24.655 -6.632 -35.440 1.00 81.00 193 GLN A C 1
ATOM 1499 O O . GLN A 1 193 ? 24.438 -6.776 -34.241 1.00 81.00 193 GLN A O 1
ATOM 1504 N N . GLN A 1 194 ? 24.555 -5.440 -36.033 1.00 83.00 194 GLN A N 1
ATOM 1505 C CA . GLN A 1 194 ? 24.193 -4.221 -35.312 1.00 83.00 194 GLN A CA 1
ATOM 1506 C C . GLN A 1 194 ? 22.715 -4.258 -34.921 1.00 83.00 194 GLN A C 1
ATOM 1508 O O . GLN A 1 194 ? 22.370 -3.922 -33.794 1.00 83.00 194 GLN A O 1
ATOM 1513 N N . LYS A 1 195 ? 21.850 -4.741 -35.821 1.00 83.00 195 LYS A N 1
ATOM 1514 C CA . LYS A 1 195 ? 20.420 -4.947 -35.544 1.00 83.00 195 LYS A CA 1
ATOM 1515 C C . LYS A 1 195 ? 20.199 -5.932 -34.395 1.00 83.00 195 LYS A C 1
ATOM 1517 O O . LYS A 1 195 ? 19.372 -5.654 -33.534 1.00 83.00 195 LYS A O 1
ATOM 1522 N N . ALA A 1 196 ? 20.962 -7.025 -34.341 1.00 87.25 196 ALA A N 1
ATOM 1523 C CA . ALA A 1 196 ? 20.905 -7.979 -33.233 1.00 87.25 196 ALA A CA 1
ATOM 1524 C C . ALA A 1 196 ? 21.238 -7.318 -31.881 1.00 87.25 196 ALA A C 1
ATOM 1526 O O . ALA A 1 196 ? 20.485 -7.483 -30.926 1.00 87.25 196 ALA A O 1
ATOM 1527 N N . LEU A 1 197 ? 22.291 -6.492 -31.825 1.00 88.88 197 LEU A N 1
ATOM 1528 C CA . LEU A 1 197 ? 22.666 -5.749 -30.612 1.00 88.88 197 LEU A CA 1
ATOM 1529 C C . LEU A 1 197 ? 21.597 -4.737 -30.173 1.00 88.88 197 LEU A C 1
ATOM 1531 O O . LEU A 1 197 ? 21.381 -4.542 -28.978 1.00 88.88 197 LEU A O 1
ATOM 1535 N N . TRP A 1 198 ? 20.928 -4.066 -31.114 1.00 87.19 198 TRP A N 1
ATOM 1536 C CA . TRP A 1 198 ? 19.832 -3.147 -30.787 1.00 87.19 198 TRP A CA 1
ATOM 1537 C C . TRP A 1 198 ? 18.597 -3.883 -30.257 1.00 87.19 198 TRP A C 1
ATOM 1539 O O . TRP A 1 198 ? 17.954 -3.405 -29.325 1.00 87.19 198 TRP A O 1
ATOM 1549 N N . LEU A 1 199 ? 18.275 -5.048 -30.826 1.00 88.88 199 LEU A N 1
ATOM 1550 C CA . LEU A 1 199 ? 17.176 -5.894 -30.354 1.00 88.88 199 LEU A CA 1
ATOM 1551 C C . LEU A 1 199 ? 17.445 -6.450 -28.954 1.00 88.88 199 LEU A C 1
ATOM 1553 O O . LEU A 1 199 ? 16.534 -6.478 -28.133 1.00 88.88 199 LEU A O 1
ATOM 1557 N N . GLU A 1 200 ? 18.685 -6.842 -28.661 1.00 91.75 200 GLU A N 1
ATOM 1558 C CA . GLU A 1 200 ? 19.095 -7.273 -27.322 1.00 91.75 200 GLU A CA 1
ATOM 1559 C C . GLU A 1 200 ? 18.919 -6.148 -26.290 1.00 91.75 200 GLU A C 1
ATOM 1561 O O . GLU A 1 200 ? 18.311 -6.354 -25.240 1.00 91.75 200 GLU A O 1
ATOM 1566 N N . GLN A 1 201 ? 19.363 -4.931 -26.617 1.00 92.75 201 GLN A N 1
ATOM 1567 C CA . GLN A 1 201 ? 19.160 -3.756 -25.762 1.00 92.75 201 GLN A CA 1
ATOM 1568 C C . GLN A 1 201 ? 17.673 -3.428 -25.565 1.00 92.75 201 GLN A C 1
ATOM 1570 O O . GLN A 1 201 ? 17.253 -3.120 -24.451 1.00 92.75 201 GLN A O 1
ATOM 1575 N N . LEU A 1 202 ? 16.856 -3.529 -26.619 1.00 92.00 202 LEU A N 1
ATOM 1576 C CA . LEU A 1 202 ? 15.409 -3.338 -26.519 1.00 92.00 202 LEU A CA 1
ATOM 1577 C C . LEU A 1 202 ? 14.770 -4.386 -25.602 1.00 92.00 202 LEU A C 1
ATOM 1579 O O . LEU A 1 202 ? 13.954 -4.035 -24.752 1.00 92.00 202 LEU A O 1
ATOM 1583 N N . LEU A 1 203 ? 15.150 -5.658 -25.746 1.00 93.75 203 LEU A N 1
ATOM 1584 C CA . LEU A 1 203 ? 14.662 -6.734 -24.889 1.00 93.75 203 LEU A CA 1
ATOM 1585 C C . LEU A 1 203 ? 15.025 -6.471 -23.424 1.00 93.75 203 LEU A C 1
ATOM 1587 O O . LEU A 1 203 ? 14.165 -6.612 -22.557 1.00 93.75 203 LEU A O 1
ATOM 1591 N N . HIS A 1 204 ? 16.255 -6.030 -23.153 1.00 95.44 204 HIS A N 1
ATOM 1592 C CA . HIS A 1 204 ? 16.692 -5.677 -21.805 1.00 95.44 204 HIS A CA 1
ATOM 1593 C C . HIS A 1 204 ? 15.868 -4.523 -21.208 1.00 95.44 204 HIS A C 1
ATOM 1595 O O . HIS A 1 204 ? 15.405 -4.618 -20.070 1.00 95.44 204 HIS A O 1
ATOM 1601 N N . LEU A 1 205 ? 15.620 -3.459 -21.982 1.00 96.31 205 LEU A N 1
ATOM 1602 C CA . LEU A 1 205 ? 14.768 -2.343 -21.553 1.00 96.31 205 LEU A CA 1
ATOM 1603 C C . LEU A 1 205 ? 13.341 -2.803 -21.240 1.00 96.31 205 LEU A C 1
ATOM 1605 O O . LEU A 1 205 ? 12.782 -2.418 -20.214 1.00 96.31 205 LEU A O 1
ATOM 1609 N N . VAL A 1 206 ? 12.760 -3.651 -22.093 1.00 96.25 206 VAL A N 1
ATOM 1610 C CA . VAL A 1 206 ? 11.414 -4.207 -21.889 1.00 96.25 206 VAL A CA 1
ATOM 1611 C C . VAL A 1 206 ? 11.368 -5.082 -20.639 1.00 96.25 206 VAL A C 1
ATOM 1613 O O . VAL A 1 206 ? 10.456 -4.932 -19.833 1.00 96.25 206 VAL A O 1
ATOM 1616 N N . GLN A 1 207 ? 12.358 -5.952 -20.428 1.00 96.00 207 GLN A N 1
ATOM 1617 C CA . GLN A 1 207 ? 12.451 -6.782 -19.223 1.00 96.00 207 GLN A CA 1
ATOM 1618 C C . GLN A 1 207 ? 12.543 -5.929 -17.954 1.00 96.00 207 GLN A C 1
ATOM 1620 O O . GLN A 1 207 ? 11.810 -6.173 -16.996 1.00 96.00 207 GLN A O 1
ATOM 1625 N N . LYS A 1 208 ? 13.387 -4.891 -17.959 1.00 97.25 208 LYS A N 1
ATOM 1626 C CA . LYS A 1 208 ? 13.532 -3.976 -16.822 1.00 97.25 208 LYS A CA 1
ATOM 1627 C C . LYS A 1 208 ? 12.250 -3.178 -16.565 1.00 97.25 208 LYS A C 1
ATOM 1629 O O . LYS A 1 208 ? 11.831 -3.071 -15.415 1.00 97.25 208 LYS A O 1
ATOM 1634 N N . LYS A 1 209 ? 11.584 -2.683 -17.617 1.00 97.31 209 LYS A N 1
ATOM 1635 C CA . LYS A 1 209 ? 10.275 -2.016 -17.505 1.00 97.31 209 LYS A CA 1
ATOM 1636 C C . LYS A 1 209 ? 9.219 -2.961 -16.929 1.00 97.31 209 LYS A C 1
ATOM 1638 O O . LYS A 1 209 ? 8.519 -2.577 -16.002 1.00 97.31 209 LYS A O 1
ATOM 1643 N N . ASN A 1 210 ? 9.140 -4.195 -17.423 1.00 96.38 210 ASN A N 1
ATOM 1644 C CA . ASN A 1 210 ? 8.192 -5.191 -16.925 1.00 96.38 210 ASN A CA 1
ATOM 1645 C C . ASN A 1 210 ? 8.429 -5.514 -15.444 1.00 96.38 210 ASN A C 1
ATOM 1647 O O . ASN A 1 210 ? 7.466 -5.596 -14.690 1.00 96.38 210 ASN A O 1
ATOM 1651 N N . SER A 1 211 ? 9.690 -5.636 -15.014 1.00 96.69 211 SER A N 1
ATOM 1652 C CA . SER A 1 211 ? 10.032 -5.850 -13.601 1.00 96.69 211 SER A CA 1
ATOM 1653 C C . SER A 1 211 ? 9.589 -4.685 -12.714 1.00 96.69 211 SER A C 1
ATOM 1655 O O . SER A 1 211 ? 9.032 -4.919 -11.648 1.00 96.69 211 SER A O 1
ATOM 1657 N N . LEU A 1 212 ? 9.815 -3.441 -13.147 1.00 98.00 212 LEU A N 1
ATOM 1658 C CA . LEU A 1 212 ? 9.401 -2.251 -12.395 1.00 98.00 212 LEU A CA 1
ATOM 1659 C C . LEU A 1 212 ? 7.877 -2.117 -12.317 1.00 98.00 212 LEU A C 1
ATOM 1661 O O . LEU A 1 212 ? 7.347 -1.785 -11.265 1.00 98.00 212 LEU A O 1
ATOM 1665 N N . VAL A 1 213 ? 7.168 -2.413 -13.409 1.00 97.38 213 VAL A N 1
ATOM 1666 C CA . VAL A 1 213 ? 5.696 -2.403 -13.436 1.00 97.38 213 VAL A CA 1
ATOM 1667 C C . VAL A 1 213 ? 5.116 -3.516 -12.557 1.00 97.38 213 VAL A C 1
ATOM 1669 O O . VAL A 1 213 ? 4.093 -3.313 -11.904 1.00 97.38 213 VAL A O 1
ATOM 1672 N N . ALA A 1 214 ? 5.758 -4.687 -12.505 1.00 95.31 214 ALA A N 1
ATOM 1673 C CA . ALA A 1 214 ? 5.357 -5.760 -11.597 1.00 95.31 214 ALA A CA 1
ATOM 1674 C C . ALA A 1 214 ? 5.504 -5.328 -10.129 1.00 95.31 214 ALA A C 1
ATOM 1676 O O . ALA A 1 214 ? 4.552 -5.464 -9.359 1.00 95.31 214 ALA A O 1
ATOM 1677 N N . GLU A 1 215 ? 6.644 -4.726 -9.777 1.00 97.19 215 GLU A N 1
ATOM 1678 C CA . GLU A 1 215 ? 6.897 -4.180 -8.441 1.00 97.19 215 GLU A CA 1
ATOM 1679 C C . GLU A 1 215 ? 5.909 -3.056 -8.078 1.00 97.19 215 GLU A C 1
ATOM 1681 O O . GLU A 1 215 ? 5.333 -3.056 -6.991 1.00 97.19 215 GLU A O 1
ATOM 1686 N N . GLU A 1 216 ? 5.637 -2.124 -8.996 1.00 97.88 216 GLU A N 1
ATOM 1687 C CA . GLU A 1 216 ? 4.622 -1.078 -8.816 1.00 97.88 216 GLU A CA 1
ATOM 1688 C C . GLU A 1 216 ? 3.237 -1.679 -8.542 1.00 97.88 216 GLU A C 1
ATOM 1690 O O . GLU A 1 216 ? 2.512 -1.222 -7.655 1.00 97.88 216 GLU A O 1
ATOM 1695 N N . ALA A 1 217 ? 2.858 -2.724 -9.280 1.00 95.81 217 ALA A N 1
ATOM 1696 C CA . ALA A 1 217 ? 1.586 -3.402 -9.081 1.00 95.81 217 ALA A CA 1
ATOM 1697 C C . ALA A 1 217 ? 1.508 -4.089 -7.708 1.00 95.81 217 ALA A C 1
ATOM 1699 O O . ALA A 1 217 ? 0.455 -4.039 -7.077 1.00 95.81 217 ALA A O 1
ATOM 1700 N N . GLU A 1 218 ? 2.592 -4.705 -7.231 1.00 95.44 218 GLU A N 1
ATOM 1701 C CA . GLU A 1 218 ? 2.664 -5.275 -5.878 1.00 95.44 218 GLU A CA 1
ATOM 1702 C C . GLU A 1 218 ? 2.517 -4.194 -4.804 1.00 95.44 218 GLU A C 1
ATOM 1704 O O . GLU A 1 218 ? 1.674 -4.314 -3.911 1.00 95.44 218 GLU A O 1
ATOM 1709 N N . LEU A 1 219 ? 3.265 -3.095 -4.928 1.00 97.50 219 LEU A N 1
ATOM 1710 C CA . LEU A 1 219 ? 3.178 -1.962 -4.010 1.00 97.50 219 LEU A CA 1
ATOM 1711 C C . LEU A 1 219 ? 1.765 -1.371 -3.984 1.00 97.50 219 LEU A C 1
ATOM 1713 O O . LEU A 1 219 ? 1.235 -1.119 -2.904 1.00 97.50 219 LEU A O 1
ATOM 1717 N N . ASN A 1 220 ? 1.105 -1.233 -5.133 1.00 97.06 220 ASN A N 1
ATOM 1718 C CA . ASN A 1 220 ? -0.277 -0.759 -5.199 1.00 97.06 220 ASN A CA 1
ATOM 1719 C C . ASN A 1 220 ? -1.262 -1.672 -4.453 1.00 97.06 220 ASN A C 1
ATOM 1721 O O . ASN A 1 220 ? -2.183 -1.166 -3.808 1.00 97.06 220 ASN A O 1
ATOM 1725 N N . ILE A 1 221 ? -1.062 -2.996 -4.468 1.00 96.12 221 ILE A N 1
ATOM 1726 C CA . ILE A 1 221 ? -1.877 -3.904 -3.646 1.00 96.12 221 ILE A CA 1
ATOM 1727 C C . ILE A 1 221 ? -1.624 -3.630 -2.160 1.00 96.12 221 ILE A C 1
ATOM 1729 O O . ILE A 1 221 ? -2.575 -3.504 -1.393 1.00 96.12 221 ILE A O 1
ATOM 1733 N N . THR A 1 222 ? -0.366 -3.440 -1.749 1.00 96.00 222 THR A N 1
ATOM 1734 C CA . THR A 1 222 ? -0.060 -3.111 -0.345 1.00 96.00 222 THR A CA 1
ATOM 1735 C C . THR A 1 222 ? -0.651 -1.766 0.099 1.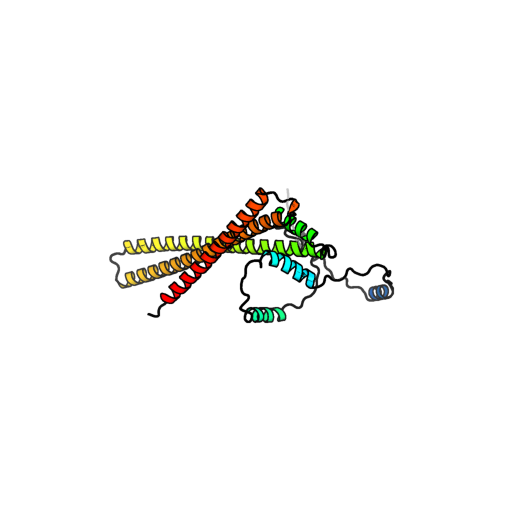00 96.00 222 THR A C 1
ATOM 1737 O O . THR A 1 222 ? -1.066 -1.637 1.251 1.00 96.00 222 THR A O 1
ATOM 1740 N N . VAL A 1 223 ? -0.760 -0.776 -0.798 1.00 97.44 223 VAL A N 1
ATOM 1741 C CA . VAL A 1 223 ? -1.467 0.492 -0.531 1.00 97.44 223 VAL A CA 1
ATOM 1742 C C . VAL A 1 223 ? -2.955 0.241 -0.293 1.00 97.44 223 VAL A C 1
ATOM 1744 O O . VAL A 1 223 ? -3.519 0.757 0.673 1.00 97.44 223 VAL A O 1
ATOM 1747 N N . GLN A 1 224 ? -3.593 -0.577 -1.136 1.00 96.81 224 GLN A N 1
ATOM 1748 C CA . GLN A 1 224 ? -4.999 -0.947 -0.956 1.00 96.81 224 GLN A CA 1
ATOM 1749 C C . GLN A 1 224 ? -5.215 -1.688 0.368 1.00 96.81 224 GLN A C 1
ATOM 1751 O O . GLN A 1 224 ? -6.138 -1.359 1.109 1.00 96.81 224 GLN A O 1
ATOM 1756 N N . GLU A 1 225 ? -4.338 -2.630 0.719 1.00 95.12 225 GLU A N 1
ATOM 1757 C CA . GLU A 1 225 ? -4.382 -3.323 2.010 1.00 95.12 225 GLU A CA 1
ATOM 1758 C C . GLU A 1 225 ? -4.278 -2.356 3.196 1.00 95.12 225 GLU A C 1
ATOM 1760 O O . GLU A 1 225 ? -5.035 -2.496 4.157 1.00 95.12 225 GLU A O 1
ATOM 1765 N N . LEU A 1 226 ? -3.375 -1.370 3.139 1.00 94.62 226 LEU A N 1
ATOM 1766 C CA . LEU A 1 226 ? -3.233 -0.354 4.187 1.00 94.62 226 LEU A CA 1
ATOM 1767 C C . LEU A 1 226 ? -4.493 0.507 4.327 1.00 94.62 226 LEU A C 1
ATOM 1769 O O . LEU A 1 226 ? -4.963 0.708 5.444 1.00 94.62 226 LEU A O 1
ATOM 1773 N N . SER A 1 227 ? -5.080 0.947 3.212 1.00 95.75 227 SER A N 1
ATOM 1774 C CA . SER A 1 227 ? -6.330 1.717 3.222 1.00 95.75 227 SER A CA 1
ATOM 1775 C C . SER A 1 227 ? -7.500 0.909 3.798 1.00 95.75 227 SER A C 1
ATOM 1777 O O . SER A 1 227 ? -8.295 1.425 4.583 1.00 95.75 227 SER A O 1
ATOM 1779 N N . LEU A 1 228 ? -7.583 -0.388 3.480 1.00 95.75 228 LEU A N 1
ATOM 1780 C CA . LEU A 1 228 ? -8.589 -1.282 4.057 1.00 95.75 228 LEU A CA 1
ATOM 1781 C C . LEU A 1 228 ? -8.372 -1.501 5.558 1.00 95.75 228 LEU A C 1
ATOM 1783 O O . LEU A 1 228 ? -9.343 -1.556 6.308 1.00 95.75 228 LEU A O 1
ATOM 1787 N N . GLN A 1 229 ? -7.121 -1.602 6.012 1.00 91.94 229 GLN A N 1
ATOM 1788 C CA . GLN A 1 229 ? -6.793 -1.687 7.439 1.00 91.94 229 GLN A CA 1
ATOM 1789 C C . GLN A 1 229 ? -7.159 -0.404 8.194 1.00 91.94 229 GLN A C 1
ATOM 1791 O O . GLN A 1 229 ? -7.645 -0.482 9.320 1.00 91.94 229 GLN A O 1
ATOM 1796 N N . GLU A 1 230 ? -6.960 0.763 7.584 1.00 91.38 230 GLU A N 1
ATOM 1797 C CA . GLU A 1 230 ? -7.368 2.051 8.148 1.00 91.38 230 GLU A CA 1
ATOM 1798 C C . GLU A 1 230 ? -8.895 2.169 8.235 1.00 91.38 230 GLU A C 1
ATOM 1800 O O . GLU A 1 230 ? -9.425 2.459 9.308 1.00 91.38 230 GLU A O 1
ATOM 1805 N N . LYS A 1 231 ? -9.618 1.840 7.155 1.00 94.00 231 LYS A N 1
ATOM 1806 C CA . LYS A 1 231 ? -11.089 1.802 7.168 1.00 94.00 231 LYS A CA 1
ATOM 1807 C C . LYS A 1 231 ? -11.609 0.826 8.225 1.00 94.00 231 LYS A C 1
ATOM 1809 O O . LYS A 1 231 ? -12.552 1.139 8.944 1.00 94.00 231 LYS A O 1
ATOM 1814 N N . GLN A 1 232 ? -10.990 -0.349 8.340 1.00 92.38 232 GLN A N 1
ATOM 1815 C CA . GLN A 1 232 ? -11.324 -1.322 9.377 1.00 92.38 232 GLN A CA 1
ATOM 1816 C C . GLN A 1 232 ? -11.141 -0.731 10.780 1.00 92.38 232 GLN A C 1
ATOM 1818 O O . GLN A 1 232 ? -12.048 -0.830 11.599 1.00 92.38 232 GLN A O 1
ATOM 1823 N N . LEU A 1 233 ? -10.006 -0.076 11.042 1.00 88.94 233 LEU A N 1
ATOM 1824 C CA . LEU A 1 233 ? -9.724 0.556 12.329 1.00 88.94 233 LEU A CA 1
ATOM 1825 C C . LEU A 1 233 ? -10.766 1.627 12.687 1.00 88.94 233 LEU A C 1
ATOM 1827 O O . LEU A 1 233 ? -11.227 1.662 13.826 1.00 88.94 233 LEU A O 1
ATOM 1831 N N . GLN A 1 234 ? -11.156 2.468 11.727 1.00 90.12 234 GLN A N 1
ATOM 1832 C CA . GLN A 1 234 ? -12.187 3.496 11.915 1.00 90.12 234 GLN A CA 1
ATOM 1833 C C . GLN A 1 234 ? -13.550 2.875 12.257 1.00 90.12 234 GLN A C 1
ATOM 1835 O O . GLN A 1 234 ? -14.169 3.255 13.251 1.00 90.12 234 GLN A O 1
ATOM 1840 N N . LEU A 1 235 ? -13.984 1.868 11.489 1.00 92.50 235 LEU A N 1
ATOM 1841 C CA . LEU A 1 235 ? -15.237 1.147 11.742 1.00 92.50 235 LEU A CA 1
ATOM 1842 C C . LEU A 1 235 ? -15.229 0.442 13.106 1.00 92.50 235 LEU A C 1
ATOM 1844 O O . LEU A 1 235 ? -16.230 0.459 13.819 1.00 92.50 235 LEU A O 1
ATOM 1848 N N . ASP A 1 236 ? -14.099 -0.150 13.499 1.00 87.69 236 ASP A N 1
ATOM 1849 C CA . ASP A 1 236 ? -13.950 -0.809 14.797 1.00 87.69 236 ASP A CA 1
ATOM 1850 C C . ASP A 1 236 ? -14.037 0.193 15.960 1.00 87.69 236 ASP A C 1
ATOM 1852 O O . ASP A 1 236 ? -14.639 -0.108 16.996 1.00 87.69 236 ASP A O 1
ATOM 1856 N N . GLN A 1 237 ? -13.463 1.390 15.813 1.00 85.94 237 GLN A N 1
ATOM 1857 C CA . GLN A 1 237 ? -13.586 2.459 16.809 1.00 85.94 237 GLN A CA 1
ATOM 1858 C C . GLN A 1 237 ? -15.035 2.942 16.937 1.00 85.94 237 GLN A C 1
ATOM 1860 O O . GLN A 1 237 ? -15.548 3.058 18.056 1.00 85.94 237 GLN A O 1
ATOM 1865 N N . GLU A 1 238 ? -15.716 3.152 15.809 1.00 89.00 238 GLU A N 1
ATOM 1866 C CA . GLU A 1 238 ? -17.119 3.559 15.773 1.00 89.00 238 GLU A CA 1
ATOM 1867 C C . GLU A 1 238 ? -18.015 2.500 16.431 1.00 89.00 238 GLU A C 1
ATOM 1869 O O . GLU A 1 238 ? -18.755 2.811 17.368 1.00 89.00 238 GLU A O 1
ATOM 1874 N N . LEU A 1 239 ? -17.872 1.225 16.052 1.00 89.25 239 LEU A N 1
ATOM 1875 C CA . LEU A 1 239 ? -18.609 0.111 16.653 1.00 89.25 239 LEU A CA 1
ATOM 1876 C C . LEU A 1 239 ? -18.383 0.037 18.167 1.00 89.25 239 LEU A C 1
ATOM 1878 O O . LEU A 1 239 ? -19.326 -0.128 18.945 1.00 89.25 239 LEU A O 1
ATOM 1882 N N . ARG A 1 240 ? -17.134 0.206 18.614 1.00 85.88 240 ARG A N 1
ATOM 1883 C CA . ARG A 1 240 ? -16.804 0.228 20.043 1.00 85.88 240 ARG A CA 1
ATOM 1884 C C . ARG A 1 240 ? -17.480 1.382 20.762 1.00 85.88 240 ARG A C 1
ATOM 1886 O O . ARG A 1 240 ? -17.900 1.183 21.899 1.00 85.88 240 ARG A O 1
ATOM 1893 N N . SER A 1 241 ? -17.607 2.558 20.147 1.00 84.44 241 SER A N 1
ATOM 1894 C CA . SER A 1 241 ? -18.317 3.699 20.739 1.00 84.44 241 SER A CA 1
ATOM 1895 C C . SER A 1 241 ? -19.789 3.363 21.029 1.00 84.44 241 SER A C 1
ATOM 1897 O O . SER A 1 241 ? -20.281 3.636 22.129 1.00 84.44 241 SER A O 1
ATOM 1899 N N . TYR A 1 242 ? -20.440 2.643 20.112 1.00 85.06 242 TYR A N 1
ATOM 1900 C CA . TYR A 1 242 ? -21.814 2.172 20.254 1.00 85.06 242 TYR A CA 1
ATOM 1901 C C . TYR A 1 242 ? -21.950 1.047 21.290 1.00 85.06 242 TYR A C 1
ATOM 1903 O O . TYR A 1 242 ? -22.794 1.120 22.185 1.00 85.06 242 TYR A O 1
ATOM 1911 N N . MET A 1 243 ? -21.070 0.041 21.258 1.00 81.75 243 MET A N 1
ATOM 1912 C CA . MET A 1 243 ? -21.043 -1.046 22.251 1.00 81.75 243 MET A CA 1
ATOM 1913 C C . MET A 1 243 ? -20.763 -0.549 23.672 1.00 81.75 243 MET A C 1
ATOM 1915 O O . MET A 1 243 ? -21.224 -1.122 24.656 1.00 81.75 243 MET A O 1
ATOM 1919 N N . ASN A 1 244 ? -20.002 0.536 23.786 1.00 81.25 244 ASN A N 1
ATOM 1920 C CA . ASN A 1 244 ? -19.680 1.182 25.044 1.00 81.25 244 ASN A CA 1
ATOM 1921 C C . ASN A 1 244 ? -20.896 1.853 25.710 1.00 81.25 244 ASN A C 1
ATOM 1923 O O . ASN A 1 244 ? -20.829 2.164 26.906 1.00 81.25 244 ASN A O 1
ATOM 1927 N N . ARG A 1 245 ? -21.982 2.082 24.969 1.00 81.06 245 ARG A N 1
ATOM 1928 C CA . ARG A 1 245 ? -23.242 2.624 25.474 1.00 81.06 245 ARG A CA 1
ATOM 1929 C C . ARG A 1 245 ? -24.122 1.484 25.992 1.00 81.06 245 ARG A C 1
ATOM 1931 O O . ARG A 1 245 ? -24.270 0.453 25.346 1.00 81.06 245 ARG A O 1
ATOM 1938 N N . SER A 1 246 ? -24.718 1.660 27.169 1.00 75.94 246 SER A N 1
ATOM 1939 C CA . SER A 1 246 ? -25.594 0.641 27.767 1.00 75.94 246 SER A CA 1
ATOM 1940 C C . SER A 1 246 ? -26.827 0.370 26.897 1.00 75.94 246 SER A C 1
ATOM 1942 O O . SER A 1 246 ? -27.428 1.321 26.399 1.00 75.94 246 SER A O 1
ATOM 1944 N N . GLU A 1 247 ? -27.250 -0.893 26.788 1.00 76.69 247 GLU A N 1
ATOM 1945 C CA . GLU A 1 247 ? -28.384 -1.336 25.950 1.00 76.69 247 GLU A CA 1
ATOM 1946 C C . GLU A 1 247 ? -29.694 -0.597 26.247 1.00 76.69 247 GLU A C 1
ATOM 1948 O O . GLU A 1 247 ? -30.451 -0.279 25.336 1.00 76.69 247 GLU A O 1
ATOM 1953 N N . THR A 1 248 ? -29.928 -0.230 27.507 1.00 76.69 248 THR A N 1
ATOM 1954 C CA . THR A 1 248 ? -31.111 0.531 27.942 1.00 76.69 248 THR A CA 1
ATOM 1955 C C . THR A 1 248 ? -31.131 1.981 27.449 1.00 76.69 248 THR A C 1
ATOM 1957 O O . THR A 1 248 ? -32.167 2.635 27.512 1.00 76.69 248 THR A O 1
ATOM 1960 N N . GLN A 1 249 ? -29.998 2.492 26.963 1.00 78.38 249 GLN A N 1
ATOM 1961 C CA . GLN A 1 249 ? -29.846 3.841 26.415 1.00 78.38 249 GLN A CA 1
ATOM 1962 C C . GLN A 1 249 ? -29.728 3.848 24.884 1.00 78.38 249 GLN A C 1
ATOM 1964 O O . GLN A 1 249 ? -29.606 4.936 24.313 1.00 78.38 249 GLN A O 1
ATOM 1969 N N . LYS A 1 250 ? -29.723 2.680 24.224 1.00 84.81 250 LYS A N 1
ATOM 1970 C CA . LYS A 1 250 ? -29.604 2.569 22.765 1.00 84.81 250 LYS A CA 1
ATOM 1971 C C . LYS A 1 250 ? -30.947 2.851 22.098 1.00 84.81 250 LYS A C 1
ATOM 1973 O O . LYS A 1 250 ? -31.975 2.294 22.477 1.00 84.81 250 LYS A O 1
ATOM 1978 N N . THR A 1 251 ? -30.937 3.723 21.098 1.00 88.44 251 THR A N 1
ATOM 1979 C CA . THR A 1 251 ? -32.102 3.960 20.240 1.00 88.44 251 THR A CA 1
ATOM 1980 C C . THR A 1 251 ? -32.156 2.929 19.108 1.00 88.44 251 THR A C 1
ATOM 1982 O O . THR A 1 251 ? -31.153 2.298 18.785 1.00 88.44 251 THR A O 1
ATOM 1985 N N . VAL A 1 252 ? -33.317 2.771 18.462 1.00 88.88 252 VAL A N 1
ATOM 1986 C CA . VAL A 1 252 ? -33.450 1.910 17.266 1.00 88.88 252 VAL A CA 1
ATOM 1987 C C . VAL A 1 252 ? -32.523 2.382 16.135 1.00 88.88 252 VAL A C 1
ATOM 1989 O O . VAL A 1 252 ? -31.989 1.566 15.392 1.00 88.88 252 VAL A O 1
ATOM 1992 N N . ALA A 1 253 ? -32.280 3.693 16.038 1.00 89.88 253 ALA A N 1
ATOM 1993 C CA . ALA A 1 253 ? -31.328 4.259 15.086 1.00 89.88 253 ALA A CA 1
ATOM 1994 C C . ALA A 1 253 ? -29.880 3.840 15.395 1.00 89.88 253 ALA A C 1
ATOM 1996 O O . ALA A 1 253 ? -29.148 3.494 14.474 1.00 89.88 253 ALA A O 1
ATOM 1997 N N . ASP A 1 254 ? -29.490 3.807 16.676 1.00 89.00 254 ASP A N 1
ATOM 1998 C CA . ASP A 1 254 ? -28.163 3.331 17.093 1.00 89.00 254 ASP A CA 1
ATOM 1999 C C . ASP A 1 254 ? -27.974 1.843 16.741 1.00 89.00 254 ASP A C 1
ATOM 2001 O O . ASP A 1 254 ? -26.935 1.460 16.217 1.00 89.00 254 ASP A O 1
ATOM 2005 N N . GLN A 1 255 ? -29.003 1.010 16.949 1.00 88.12 255 GLN A N 1
ATOM 2006 C CA . GLN A 1 255 ? -28.973 -0.411 16.566 1.00 88.12 255 GLN A CA 1
ATOM 2007 C C . GLN A 1 255 ? -28.824 -0.594 15.049 1.00 88.12 255 GLN A C 1
ATOM 2009 O O . GLN A 1 255 ? -28.035 -1.416 14.591 1.00 88.12 255 GLN A O 1
ATOM 2014 N N . GLN A 1 256 ? -29.536 0.208 14.253 1.00 92.56 256 GLN A N 1
ATOM 2015 C CA . GLN A 1 256 ? -29.412 0.169 12.798 1.00 92.56 256 GLN A CA 1
ATOM 2016 C C . GLN A 1 256 ? -28.023 0.625 12.318 1.00 92.56 256 GLN A C 1
ATOM 2018 O O . GLN A 1 256 ? -27.513 0.079 11.335 1.00 92.56 256 GLN A O 1
ATOM 2023 N N . ALA A 1 257 ? -27.414 1.606 12.992 1.00 92.44 257 ALA A N 1
ATOM 2024 C CA . ALA A 1 257 ? -26.047 2.039 12.716 1.00 92.44 257 ALA A CA 1
ATOM 2025 C C . ALA A 1 257 ? -25.035 0.930 13.047 1.00 92.44 257 ALA A C 1
ATOM 2027 O O . ALA A 1 257 ? -24.204 0.610 12.200 1.00 92.44 257 ALA A O 1
ATOM 2028 N N . GLU A 1 258 ? -25.162 0.268 14.206 1.00 92.12 258 GLU A N 1
ATOM 2029 C CA . GLU A 1 258 ? -24.353 -0.908 14.572 1.00 92.12 258 GLU A CA 1
ATOM 2030 C C . GLU A 1 258 ? -24.426 -1.999 13.485 1.00 92.12 258 GLU A C 1
ATOM 2032 O O . GLU A 1 258 ? -23.393 -2.465 12.998 1.00 92.12 258 GLU A O 1
ATOM 2037 N N . ASP A 1 259 ? -25.631 -2.341 13.019 1.00 93.00 259 ASP A N 1
ATOM 2038 C CA . ASP A 1 259 ? -25.836 -3.326 11.947 1.00 93.00 259 ASP A CA 1
ATOM 2039 C C . ASP A 1 259 ? -25.248 -2.884 10.595 1.00 93.00 259 ASP A C 1
ATOM 2041 O O . ASP A 1 259 ? -24.860 -3.711 9.761 1.00 93.00 259 ASP A O 1
ATOM 2045 N N . GLN A 1 260 ? -25.216 -1.581 10.311 1.00 96.00 260 GLN A N 1
ATOM 2046 C CA . GLN A 1 260 ? -24.584 -1.049 9.105 1.00 96.00 260 GLN A CA 1
ATOM 2047 C C . GLN A 1 260 ? -23.057 -1.125 9.196 1.00 96.00 260 GLN A C 1
ATOM 2049 O O . GLN A 1 260 ? -22.428 -1.602 8.251 1.00 96.00 260 GLN A O 1
ATOM 2054 N N . ILE A 1 261 ? -22.476 -0.736 10.333 1.00 94.94 261 ILE A N 1
ATOM 2055 C CA . ILE A 1 261 ? -21.032 -0.805 10.587 1.00 94.94 261 ILE A CA 1
ATOM 2056 C C . ILE A 1 261 ? -20.546 -2.255 10.500 1.00 94.94 261 ILE A C 1
ATOM 2058 O O . ILE A 1 261 ? -19.558 -2.532 9.824 1.00 94.94 261 ILE A O 1
ATOM 2062 N N . LEU A 1 262 ? -21.276 -3.205 11.095 1.00 94.81 262 LEU A N 1
ATOM 2063 C CA . LEU A 1 262 ? -20.949 -4.632 11.012 1.00 94.81 262 LEU A CA 1
ATOM 2064 C C . LEU A 1 262 ? -20.958 -5.150 9.567 1.00 94.81 262 LEU A C 1
ATOM 2066 O O . LEU A 1 262 ? -20.065 -5.901 9.171 1.00 94.81 262 LEU A O 1
ATOM 2070 N N . ARG A 1 263 ? -21.936 -4.735 8.753 1.00 96.94 263 ARG A N 1
ATOM 2071 C CA . ARG A 1 263 ? -21.984 -5.096 7.326 1.00 96.94 263 ARG A CA 1
ATOM 2072 C C . ARG A 1 263 ? -20.812 -4.508 6.544 1.00 96.94 263 ARG A C 1
ATOM 2074 O O . ARG A 1 263 ? -20.216 -5.215 5.732 1.00 96.94 263 ARG A O 1
ATOM 2081 N N . GLU A 1 264 ? -20.462 -3.249 6.794 1.00 96.69 264 GLU A N 1
ATOM 2082 C CA . GLU A 1 264 ? -19.293 -2.610 6.181 1.00 96.69 264 GLU A CA 1
ATOM 2083 C C . GLU A 1 264 ? -17.986 -3.291 6.597 1.00 96.69 264 GLU A C 1
ATOM 2085 O O . GLU A 1 264 ? -17.114 -3.509 5.758 1.00 96.69 264 GLU A O 1
ATOM 2090 N N . LEU A 1 265 ? -17.861 -3.700 7.858 1.00 95.38 265 LEU A N 1
ATOM 2091 C CA . LEU A 1 265 ? -16.688 -4.405 8.364 1.00 95.38 265 LEU A CA 1
ATOM 2092 C C . LEU A 1 265 ? -16.503 -5.762 7.668 1.00 95.38 265 LEU A C 1
ATOM 2094 O O . LEU A 1 265 ? -15.411 -6.071 7.192 1.00 95.38 265 LEU A O 1
ATOM 2098 N N . VAL A 1 266 ? -17.585 -6.530 7.505 1.00 96.31 266 VAL A N 1
ATOM 2099 C CA . VAL A 1 266 ? -17.572 -7.773 6.713 1.00 96.31 266 VAL A CA 1
ATOM 2100 C C . VAL A 1 266 ? -17.187 -7.496 5.256 1.00 96.31 266 VAL A C 1
ATOM 2102 O O . VAL A 1 266 ? -16.407 -8.245 4.671 1.00 96.31 266 VAL A O 1
ATOM 2105 N N . ASN A 1 267 ? -17.683 -6.408 4.664 1.00 97.31 267 ASN A N 1
ATOM 2106 C CA . ASN A 1 267 ? -17.307 -6.006 3.308 1.00 97.31 267 ASN A CA 1
ATOM 2107 C C . ASN A 1 267 ? -15.802 -5.695 3.195 1.00 97.31 267 ASN A C 1
ATOM 2109 O O . ASN A 1 267 ? -15.155 -6.165 2.263 1.00 97.31 267 ASN A O 1
ATOM 2113 N N . VAL A 1 268 ? -15.219 -4.976 4.159 1.00 96.81 268 VAL A N 1
ATOM 2114 C CA . VAL A 1 268 ? -13.771 -4.698 4.200 1.00 96.81 268 VAL A CA 1
ATOM 2115 C C . VAL A 1 268 ? -12.957 -5.988 4.315 1.00 96.81 268 VAL A C 1
ATOM 2117 O O . VAL A 1 268 ? -11.972 -6.159 3.597 1.00 96.81 268 VAL A O 1
ATOM 2120 N N . VAL A 1 269 ? -13.384 -6.931 5.158 1.00 95.56 269 VAL A N 1
ATOM 2121 C CA . VAL A 1 269 ? -12.733 -8.246 5.277 1.00 95.56 269 VAL A CA 1
ATOM 2122 C C . VAL A 1 269 ? -12.801 -9.015 3.955 1.00 95.56 269 VAL A C 1
ATOM 2124 O O . VAL A 1 269 ? -11.785 -9.538 3.504 1.00 95.56 269 VAL A O 1
ATOM 2127 N N . ASN A 1 270 ? -13.953 -9.014 3.282 1.00 95.88 270 ASN A N 1
ATOM 2128 C CA . ASN A 1 270 ? -14.108 -9.648 1.971 1.00 95.88 270 ASN A CA 1
ATOM 2129 C C . ASN A 1 270 ? -13.235 -8.992 0.890 1.00 95.88 270 ASN A C 1
ATOM 2131 O O . ASN A 1 270 ? -12.711 -9.687 0.021 1.00 95.88 270 ASN A O 1
ATOM 2135 N N . GLN A 1 271 ? -13.060 -7.667 0.933 1.00 97.44 271 GLN A N 1
ATOM 2136 C CA . GLN A 1 271 ? -12.163 -6.949 0.023 1.00 97.44 271 GLN A CA 1
ATOM 2137 C C . GLN A 1 271 ? -10.706 -7.359 0.252 1.00 97.44 271 GLN A C 1
ATOM 2139 O O . GLN A 1 271 ? -10.001 -7.648 -0.710 1.00 97.44 271 GLN A O 1
ATOM 2144 N N . ARG A 1 272 ? -10.268 -7.471 1.511 1.00 96.12 272 ARG A N 1
ATOM 2145 C CA . ARG A 1 272 ? -8.924 -7.970 1.846 1.00 96.12 272 ARG A CA 1
ATOM 2146 C C . ARG A 1 272 ? -8.722 -9.417 1.388 1.00 96.12 272 ARG A C 1
ATOM 2148 O O . ARG A 1 272 ? -7.688 -9.728 0.809 1.00 96.12 272 ARG A O 1
ATOM 2155 N N . ASP A 1 273 ? -9.717 -10.280 1.585 1.00 95.56 273 ASP A N 1
ATOM 2156 C CA . ASP A 1 273 ? -9.687 -11.664 1.094 1.00 95.56 273 ASP A CA 1
ATOM 2157 C C . ASP A 1 273 ? -9.623 -11.736 -0.444 1.00 95.56 273 ASP A C 1
ATOM 2159 O O . ASP A 1 273 ? -8.919 -12.568 -1.013 1.00 95.56 273 ASP A O 1
ATOM 2163 N N . ALA A 1 274 ? -10.303 -10.829 -1.150 1.00 96.75 274 ALA A N 1
ATOM 2164 C CA . ALA A 1 274 ? -10.184 -10.716 -2.602 1.00 96.75 274 ALA A CA 1
ATOM 2165 C C . ALA A 1 274 ? -8.764 -10.319 -3.050 1.00 96.75 274 ALA A C 1
ATOM 2167 O O . ALA A 1 274 ? -8.275 -10.880 -4.028 1.00 96.75 274 ALA A O 1
ATOM 2168 N N . LEU A 1 275 ? -8.084 -9.417 -2.328 1.00 95.56 275 LEU A N 1
ATOM 2169 C CA . LEU A 1 275 ? -6.690 -9.055 -2.625 1.00 95.56 275 LEU A CA 1
ATOM 2170 C C . LEU A 1 275 ? -5.737 -10.241 -2.442 1.00 95.56 275 LEU A C 1
ATOM 2172 O O . LEU A 1 275 ? -4.900 -10.486 -3.308 1.00 95.56 275 LEU A O 1
ATOM 2176 N N . ILE A 1 276 ? -5.907 -11.015 -1.367 1.00 95.38 276 ILE A N 1
ATOM 2177 C CA . ILE A 1 276 ? -5.100 -12.217 -1.106 1.00 95.38 276 ILE A CA 1
ATOM 2178 C C . ILE A 1 276 ? -5.315 -13.257 -2.209 1.00 95.38 276 ILE A C 1
ATOM 2180 O O . ILE A 1 276 ? -4.351 -13.795 -2.753 1.00 95.38 276 ILE A O 1
ATOM 2184 N N . ARG A 1 277 ? -6.573 -13.519 -2.585 1.00 95.75 277 ARG A N 1
ATOM 2185 C CA . ARG A 1 277 ? -6.888 -14.444 -3.685 1.00 95.75 277 ARG A CA 1
ATOM 2186 C C . ARG A 1 277 ? -6.275 -13.986 -5.003 1.00 95.75 277 ARG A C 1
ATOM 2188 O O . ARG A 1 277 ? -5.676 -14.799 -5.696 1.00 95.75 277 ARG A O 1
ATOM 2195 N N . PHE A 1 278 ? -6.351 -12.695 -5.312 1.00 94.50 278 PHE A N 1
ATOM 2196 C CA . PHE A 1 278 ? -5.735 -12.129 -6.510 1.00 94.50 278 PHE A CA 1
ATOM 2197 C C . PHE A 1 278 ? -4.206 -12.304 -6.533 1.00 94.50 278 PHE A C 1
ATOM 2199 O O . PHE A 1 278 ? -3.640 -12.672 -7.564 1.00 94.50 278 PHE A O 1
ATOM 2206 N N . GLN A 1 279 ? -3.524 -12.079 -5.404 1.00 93.81 279 GLN A N 1
ATOM 2207 C CA . GLN A 1 279 ? -2.081 -12.322 -5.2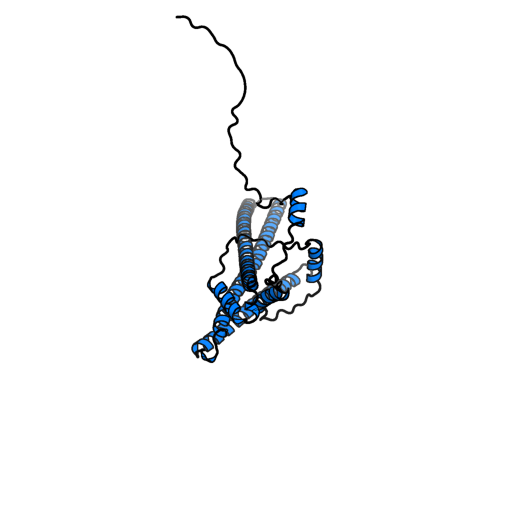84 1.00 93.81 279 GLN A CA 1
ATOM 2208 C C . GLN A 1 279 ? -1.738 -13.806 -5.477 1.00 93.81 279 GLN A C 1
ATOM 2210 O O . GLN A 1 279 ? -0.786 -14.133 -6.186 1.00 93.81 279 GLN A O 1
ATOM 2215 N N . GLU A 1 280 ? -2.526 -14.710 -4.893 1.00 93.62 280 GLU A N 1
ATOM 2216 C CA . GLU A 1 280 ? -2.314 -16.152 -5.028 1.00 93.62 280 GLU A CA 1
ATOM 2217 C C . GLU A 1 280 ? -2.552 -16.639 -6.465 1.00 93.62 280 GLU A C 1
ATOM 2219 O O . GLU A 1 280 ? -1.751 -17.401 -7.003 1.00 93.62 280 GLU A O 1
ATOM 2224 N N . GLU A 1 281 ? -3.598 -16.152 -7.133 1.00 93.50 281 GLU A N 1
ATOM 2225 C CA . GLU A 1 281 ? -3.859 -16.432 -8.549 1.00 93.50 281 GLU A CA 1
ATOM 2226 C C . GLU A 1 281 ? -2.703 -15.968 -9.443 1.00 93.50 281 GLU A C 1
ATOM 2228 O O . GLU A 1 281 ? -2.288 -16.697 -10.352 1.00 93.50 281 GLU A O 1
ATOM 2233 N N . ARG A 1 282 ? -2.132 -14.787 -9.164 1.00 89.88 282 ARG A N 1
ATOM 2234 C CA . ARG A 1 282 ? -0.939 -14.292 -9.863 1.00 89.88 282 ARG A CA 1
ATOM 2235 C C . ARG A 1 282 ? 0.255 -15.222 -9.634 1.00 89.88 282 ARG A C 1
ATOM 2237 O O . ARG A 1 282 ? 0.860 -15.669 -10.607 1.00 89.88 282 ARG A O 1
ATOM 2244 N N . ARG A 1 283 ? 0.539 -15.585 -8.379 1.00 91.50 283 ARG A N 1
ATOM 2245 C CA . ARG A 1 283 ? 1.636 -16.495 -8.007 1.00 91.50 283 ARG A CA 1
ATOM 2246 C C . ARG A 1 283 ? 1.515 -17.855 -8.703 1.00 91.50 283 ARG A C 1
ATOM 2248 O O . ARG A 1 283 ? 2.501 -18.392 -9.205 1.00 91.50 283 ARG A O 1
ATOM 2255 N N . LEU A 1 284 ? 0.307 -18.419 -8.758 1.00 93.31 284 LEU A N 1
ATOM 2256 C CA . LEU A 1 284 ? 0.033 -19.683 -9.449 1.00 93.31 284 LEU A CA 1
ATOM 2257 C C . LEU A 1 284 ? 0.201 -19.558 -10.968 1.00 93.31 284 LEU A C 1
ATOM 2259 O O . LEU A 1 284 ? 0.739 -20.469 -11.599 1.00 93.31 284 LEU A O 1
ATOM 2263 N N . SER A 1 285 ? -0.217 -18.433 -11.550 1.00 89.94 285 SER A N 1
ATOM 2264 C CA . SER A 1 285 ? -0.065 -18.164 -12.984 1.00 89.94 285 SER A CA 1
ATOM 2265 C C . SER A 1 285 ? 1.406 -18.030 -13.387 1.00 89.94 285 SER A C 1
ATOM 2267 O O . SER A 1 285 ? 1.818 -18.583 -14.405 1.00 89.94 285 SER A O 1
ATOM 2269 N N . GLU A 1 286 ? 2.219 -17.357 -12.572 1.00 86.31 286 GLU A N 1
ATOM 2270 C CA . GLU A 1 286 ? 3.666 -17.233 -12.787 1.00 86.31 286 GLU A CA 1
ATOM 2271 C C . GLU A 1 286 ? 4.383 -18.583 -12.676 1.00 86.31 286 GLU A C 1
ATOM 2273 O O . GLU A 1 286 ? 5.244 -18.892 -13.498 1.00 86.31 286 GLU A O 1
ATOM 2278 N N . LEU A 1 287 ? 3.985 -19.432 -11.722 1.00 87.00 287 LEU A N 1
ATOM 2279 C CA . LEU A 1 287 ? 4.502 -20.799 -11.608 1.00 87.00 287 LEU A CA 1
ATOM 2280 C C . LEU A 1 287 ? 4.127 -21.671 -12.811 1.00 87.00 287 LEU A C 1
ATOM 2282 O O . LEU A 1 287 ? 4.960 -22.437 -13.291 1.00 87.00 287 LEU A O 1
ATOM 2286 N N . ALA A 1 288 ? 2.895 -21.549 -13.308 1.00 81.75 288 ALA A N 1
ATOM 2287 C CA . ALA A 1 288 ? 2.434 -22.277 -14.488 1.00 81.75 288 ALA A CA 1
ATOM 2288 C C . ALA A 1 288 ? 3.092 -21.779 -15.789 1.00 81.75 288 ALA A C 1
ATOM 2290 O O . ALA A 1 288 ? 3.235 -22.552 -16.733 1.00 81.75 288 ALA A O 1
ATOM 2291 N N . SER A 1 289 ? 3.502 -20.507 -15.836 1.00 72.31 289 SER A N 1
ATOM 2292 C CA . SER A 1 289 ? 4.186 -19.881 -16.974 1.00 72.31 289 SER A CA 1
ATOM 2293 C C . SER A 1 289 ? 5.722 -19.930 -16.882 1.00 72.31 289 SER A C 1
ATOM 2295 O O . SER A 1 289 ? 6.399 -19.416 -17.777 1.00 72.31 289 SER A O 1
ATOM 2297 N N . GLY A 1 290 ? 6.287 -20.511 -15.818 1.00 57.06 290 GLY A N 1
ATOM 2298 C CA . GLY A 1 290 ? 7.731 -20.675 -15.644 1.00 57.06 290 GLY A CA 1
ATOM 2299 C C . GLY A 1 290 ? 8.357 -21.606 -16.700 1.00 57.06 290 GLY A C 1
ATOM 2300 O O . GLY A 1 290 ? 7.648 -22.411 -17.301 1.00 57.06 290 GLY A O 1
ATOM 2301 N N . PRO A 1 291 ? 9.682 -21.525 -16.944 1.00 50.00 291 PRO A N 1
ATOM 2302 C CA . PRO A 1 291 ? 10.379 -22.155 -18.074 1.00 50.00 291 PRO A CA 1
ATOM 2303 C C . PRO A 1 291 ? 10.547 -23.678 -17.895 1.00 50.00 291 PRO A C 1
ATOM 2305 O O . PRO A 1 291 ? 11.658 -24.187 -17.757 1.00 50.00 291 PRO A O 1
ATOM 2308 N N . GLY A 1 292 ? 9.432 -24.407 -17.864 1.00 54.16 292 GLY A N 1
ATOM 2309 C CA . GLY A 1 292 ? 9.368 -25.839 -17.575 1.00 54.16 292 GLY A CA 1
ATOM 2310 C C . GLY A 1 292 ? 8.201 -26.567 -18.249 1.00 54.16 292 GLY A C 1
ATOM 2311 O O . GLY A 1 292 ? 7.696 -27.530 -17.674 1.00 54.16 292 GLY A O 1
ATOM 2312 N N . ALA A 1 293 ? 7.787 -26.123 -19.439 1.00 37.56 293 ALA A N 1
ATOM 2313 C CA . ALA A 1 293 ? 6.914 -26.858 -20.357 1.00 37.56 293 ALA A CA 1
ATOM 2314 C C . ALA A 1 293 ? 7.482 -26.803 -21.782 1.00 37.56 293 ALA A C 1
ATOM 2316 O O . ALA A 1 293 ? 7.958 -25.713 -22.176 1.00 37.56 293 ALA A O 1
#